Protein AF-A0A1F3M9L0-F1 (afdb_monomer_lite)

Foldseek 3Di:
DDDDDDDDDPPVVPPVPDPPPPPDDDDDDDQLRLLLVLLLVLLVLLLVLLVPFPDDLQSQLCNLLLHVLLNVLCCQADAADPVGDHLQVLSNVFPDSCSNVLNLLSSLLSLLLVQCCCVPPPVLCVLSVDHPVNVVVVLCRRDDPVSSSVVSVVVCCVVCVPPDLLCSVVVSVLVSSCSRPVDPVSSCVSCVVVVPCPVSSVVVSVVVVVSSVVSSVSSSVSD

Sequence (223 aa):
MARGIMKHGVTKTFLTRGVFGNFLRPIIYSETEKIHFEFLEVITKTIKSIDRKINSKYRGVLQIWLSMAPKEHFELLFLPDEYRQTMIPMLEKAELNKGEECAIMTQGFMLYNLEQIIKNSSDYSDTIKLNVPDLESICDLIFDKENKQKIYWNYFRNELKNEDPRNIPIIYVYEATSLFIPDNDRKKIAIQNWDDDLMGKFGFINGFANFIQIQKDNSIKML

Structure (mmCIF, N/CA/C/O backbone):
data_AF-A0A1F3M9L0-F1
#
_entry.id   AF-A0A1F3M9L0-F1
#
loop_
_atom_site.group_PDB
_atom_site.id
_atom_site.type_symbol
_atom_site.label_atom_id
_atom_site.label_alt_id
_atom_site.label_comp_id
_atom_site.label_asym_id
_atom_site.label_entity_id
_atom_site.label_seq_id
_atom_site.pdbx_PDB_ins_code
_atom_site.Cartn_x
_atom_site.Cartn_y
_atom_site.Cartn_z
_atom_site.occupancy
_atom_site.B_iso_or_equiv
_atom_site.auth_seq_id
_atom_site.auth_comp_id
_atom_site.auth_asym_id
_atom_site.auth_atom_id
_atom_site.pdbx_PDB_model_num
ATOM 1 N N . MET A 1 1 ? -25.727 -30.071 -5.888 1.00 29.34 1 MET A N 1
ATOM 2 C CA . MET A 1 1 ? -25.033 -31.366 -5.714 1.00 29.34 1 MET A CA 1
ATOM 3 C C . MET A 1 1 ? -23.540 -31.097 -5.655 1.00 29.34 1 MET A C 1
ATOM 5 O O . MET A 1 1 ? -23.022 -30.443 -6.545 1.00 29.34 1 MET A O 1
ATOM 9 N N . ALA A 1 2 ? -22.897 -31.507 -4.565 1.00 32.25 2 ALA A N 1
ATOM 10 C CA . ALA A 1 2 ? -21.479 -31.294 -4.291 1.00 32.25 2 ALA A CA 1
ATOM 11 C C . ALA A 1 2 ? -20.565 -32.167 -5.171 1.00 32.25 2 ALA A C 1
ATOM 13 O O . ALA A 1 2 ? -20.939 -33.303 -5.467 1.00 32.25 2 ALA A O 1
ATOM 14 N N . ARG A 1 3 ? -19.377 -31.626 -5.503 1.00 23.72 3 ARG A N 1
ATOM 15 C CA . ARG A 1 3 ? -18.077 -32.229 -5.922 1.00 23.72 3 ARG A CA 1
ATOM 16 C C . ARG A 1 3 ? -17.416 -31.236 -6.909 1.00 23.72 3 ARG A C 1
ATOM 18 O O . ARG A 1 3 ? -18.066 -30.850 -7.861 1.00 23.72 3 ARG A O 1
ATOM 25 N N . GLY A 1 4 ? -16.182 -30.754 -6.766 1.00 24.70 4 GLY A N 1
ATOM 26 C CA . GLY A 1 4 ? -15.026 -31.316 -6.080 1.00 24.70 4 GLY A CA 1
ATOM 27 C C . GLY A 1 4 ? -14.317 -30.348 -5.131 1.00 24.70 4 GLY A C 1
ATOM 28 O O . GLY A 1 4 ? -13.995 -29.208 -5.445 1.00 24.70 4 GLY A O 1
ATOM 29 N N . ILE A 1 5 ? -14.071 -30.899 -3.954 1.00 28.61 5 ILE A N 1
ATOM 30 C CA . ILE A 1 5 ? -13.188 -30.444 -2.893 1.00 28.61 5 ILE A CA 1
ATOM 31 C C . ILE A 1 5 ? -11.733 -30.652 -3.350 1.00 28.61 5 ILE A C 1
ATOM 33 O O . ILE A 1 5 ? -11.419 -31.709 -3.890 1.00 28.61 5 ILE A O 1
ATOM 37 N N . MET A 1 6 ? -10.888 -29.645 -3.102 1.00 35.81 6 MET A N 1
ATOM 38 C CA . MET A 1 6 ? -9.422 -29.672 -2.939 1.00 35.81 6 MET A CA 1
ATOM 39 C C . MET A 1 6 ? -8.595 -30.647 -3.795 1.00 35.81 6 MET A C 1
ATOM 41 O O . MET A 1 6 ? -8.593 -31.851 -3.549 1.00 35.81 6 MET A O 1
ATOM 45 N N . LYS A 1 7 ? -7.715 -30.098 -4.648 1.00 29.20 7 LYS A N 1
ATOM 46 C CA . LYS A 1 7 ? -6.407 -30.707 -4.975 1.00 29.20 7 LYS A CA 1
ATOM 47 C C . LYS A 1 7 ? -5.428 -29.711 -5.625 1.00 29.20 7 LYS A C 1
ATOM 49 O O . LYS A 1 7 ? -4.894 -29.957 -6.696 1.00 29.20 7 LYS A O 1
ATOM 54 N N . HIS A 1 8 ? -5.111 -28.617 -4.931 1.00 33.47 8 HIS A N 1
ATOM 55 C CA . HIS A 1 8 ? -3.840 -27.911 -5.146 1.00 33.47 8 HIS A CA 1
ATOM 56 C C . HIS A 1 8 ? -2.957 -28.063 -3.900 1.00 33.47 8 HIS A C 1
ATOM 58 O O . HIS A 1 8 ? -3.034 -27.307 -2.942 1.00 33.47 8 HIS A O 1
ATOM 64 N N . GLY A 1 9 ? -2.183 -29.153 -3.931 1.00 27.58 9 GLY A N 1
ATOM 65 C CA . GLY A 1 9 ? -0.931 -29.430 -3.220 1.00 27.58 9 GLY A CA 1
ATOM 66 C C . GLY A 1 9 ? -0.642 -28.741 -1.885 1.00 27.58 9 GLY A C 1
ATOM 67 O O . GLY A 1 9 ? 0.136 -27.792 -1.8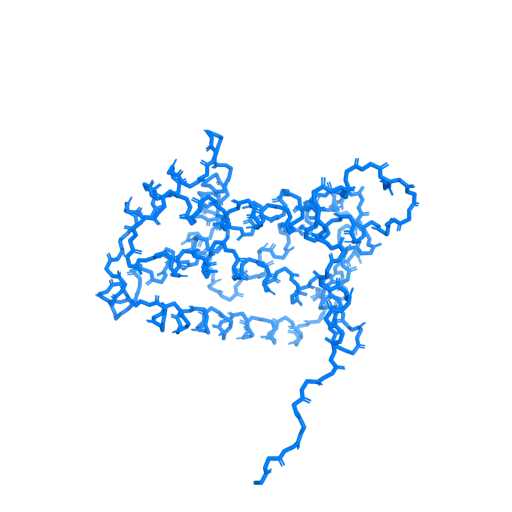34 1.00 27.58 9 GLY A O 1
ATOM 68 N N . VAL A 1 10 ? -1.077 -29.384 -0.799 1.00 34.59 10 VAL A N 1
ATOM 69 C CA . VAL A 1 10 ? -0.591 -29.215 0.590 1.00 34.59 10 VAL A CA 1
ATOM 70 C C . VAL A 1 10 ? 0.947 -29.371 0.707 1.00 34.59 10 VAL A C 1
ATOM 72 O O . VAL A 1 10 ? 1.556 -28.962 1.690 1.00 34.59 10 VAL A O 1
ATOM 75 N N . THR A 1 11 ? 1.612 -29.902 -0.321 1.00 35.69 11 THR A N 1
ATOM 76 C CA . THR A 1 11 ? 3.062 -30.125 -0.390 1.00 35.69 11 THR A CA 1
ATOM 77 C C . THR A 1 11 ? 3.901 -28.895 -0.757 1.00 35.69 11 THR A C 1
ATOM 79 O O . THR A 1 11 ? 5.078 -28.871 -0.407 1.00 35.69 11 THR A O 1
ATOM 82 N N . LYS A 1 12 ? 3.348 -27.842 -1.386 1.00 32.88 12 LYS A N 1
ATOM 83 C CA . LYS A 1 12 ? 4.108 -26.589 -1.627 1.00 32.88 12 LYS A CA 1
ATOM 84 C C . LYS A 1 12 ? 4.049 -25.616 -0.448 1.00 32.88 12 LYS A C 1
ATOM 86 O O . LYS A 1 12 ? 4.973 -24.835 -0.247 1.00 32.88 12 LYS A O 1
ATOM 91 N N . THR A 1 13 ? 3.013 -25.718 0.378 1.00 37.03 13 THR A N 1
ATOM 92 C CA . THR A 1 13 ? 2.815 -24.882 1.572 1.00 37.03 13 THR A CA 1
ATOM 93 C C . THR A 1 13 ? 3.653 -25.350 2.772 1.00 37.03 13 THR A C 1
ATOM 95 O O . THR A 1 13 ? 3.772 -24.629 3.760 1.00 37.03 13 THR A O 1
ATOM 98 N N . PHE A 1 14 ? 4.260 -26.542 2.696 1.00 33.16 14 PHE A N 1
ATOM 99 C CA . PHE A 1 14 ? 4.998 -27.146 3.812 1.00 33.16 14 PHE A CA 1
ATOM 100 C C . PHE A 1 14 ? 6.509 -26.846 3.820 1.00 33.16 14 PHE A C 1
ATOM 102 O O . PHE A 1 14 ? 7.141 -26.949 4.866 1.00 33.16 14 PHE A O 1
ATOM 109 N N . LEU A 1 15 ? 7.096 -26.411 2.697 1.00 32.09 15 LEU A N 1
ATOM 110 C CA . LEU A 1 15 ? 8.540 -26.123 2.599 1.00 32.09 15 LEU A CA 1
ATOM 111 C C . LEU A 1 15 ? 8.916 -24.655 2.861 1.00 32.09 15 LEU A C 1
ATOM 113 O O . LEU A 1 15 ? 10.097 -24.333 2.942 1.00 32.09 15 LEU A O 1
ATOM 117 N N . THR A 1 16 ? 7.939 -23.763 3.032 1.00 40.91 16 THR A N 1
ATOM 118 C CA . THR A 1 16 ? 8.168 -22.332 3.315 1.00 40.91 16 THR A CA 1
ATOM 119 C C . THR A 1 16 ? 7.865 -21.933 4.761 1.00 40.91 16 THR A C 1
ATOM 121 O O . THR A 1 16 ? 8.078 -20.784 5.133 1.00 40.91 16 THR A O 1
ATOM 124 N N . ARG A 1 17 ? 7.401 -22.869 5.603 1.00 40.62 17 ARG A N 1
ATOM 125 C CA . ARG A 1 17 ? 7.059 -22.620 7.020 1.00 40.62 17 ARG A CA 1
ATOM 126 C C . ARG A 1 17 ? 8.019 -23.253 8.037 1.00 40.62 17 ARG A C 1
ATOM 128 O O . ARG A 1 17 ? 7.788 -23.137 9.235 1.00 40.62 17 ARG A O 1
ATOM 135 N N . GLY A 1 18 ? 9.103 -23.886 7.589 1.00 30.20 18 GLY A N 1
ATOM 136 C CA . GLY A 1 18 ? 10.126 -24.470 8.458 1.00 30.20 18 GLY A CA 1
ATOM 137 C C . GLY A 1 18 ? 11.346 -23.563 8.600 1.00 30.20 18 GLY A C 1
ATOM 138 O O . GLY A 1 18 ? 11.904 -23.105 7.609 1.00 30.20 18 GLY A O 1
ATOM 139 N N . VAL A 1 19 ? 11.782 -23.361 9.839 1.00 45.81 19 VAL A N 1
ATOM 140 C CA . VAL A 1 19 ? 12.860 -22.493 10.362 1.00 45.81 19 VAL A CA 1
ATOM 141 C C . VAL A 1 19 ? 14.283 -22.826 9.829 1.00 45.81 19 VAL A C 1
ATOM 143 O O . VAL A 1 19 ? 15.286 -22.431 10.404 1.00 45.81 19 VAL A O 1
ATOM 146 N N . PHE A 1 20 ? 14.400 -23.498 8.678 1.00 39.53 20 PHE A N 1
ATOM 147 C CA . PHE A 1 20 ? 15.661 -23.880 8.019 1.00 39.53 20 PHE A CA 1
ATOM 148 C C . PHE A 1 20 ? 15.843 -23.307 6.600 1.00 39.53 20 PHE A C 1
ATOM 150 O O . PHE A 1 20 ? 16.823 -23.623 5.930 1.00 39.53 20 PHE A O 1
ATOM 157 N N . GLY A 1 21 ? 14.963 -22.407 6.144 1.00 35.78 21 GLY A N 1
ATOM 158 C CA . GLY A 1 21 ? 15.119 -21.713 4.853 1.00 35.78 21 GLY A CA 1
ATOM 159 C C . GLY A 1 21 ? 16.371 -20.825 4.737 1.00 35.78 21 GLY A C 1
ATOM 160 O O . GLY A 1 21 ? 16.729 -20.426 3.632 1.00 35.78 21 GLY A O 1
ATOM 161 N N . ASN A 1 22 ? 17.058 -20.563 5.854 1.00 38.00 22 ASN A N 1
ATOM 162 C CA . ASN A 1 22 ? 18.192 -19.639 5.940 1.00 38.00 22 ASN A CA 1
ATOM 163 C C . ASN A 1 22 ? 19.566 -20.250 5.617 1.00 38.00 22 ASN A C 1
ATOM 165 O O . ASN A 1 22 ? 20.553 -19.528 5.696 1.00 38.00 22 ASN A O 1
ATOM 169 N N . PHE A 1 23 ? 19.670 -21.538 5.262 1.00 38.81 23 PHE A N 1
ATOM 170 C CA . PHE A 1 23 ? 20.983 -22.182 5.072 1.00 38.81 23 PHE A CA 1
ATOM 171 C C . PHE A 1 23 ? 21.285 -22.727 3.665 1.00 38.81 23 PHE A C 1
ATOM 173 O O . PHE A 1 23 ? 22.382 -23.235 3.457 1.00 38.81 23 PHE A O 1
ATOM 180 N N . LEU A 1 24 ? 20.383 -22.602 2.677 1.00 41.56 24 LEU A N 1
ATOM 181 C CA . LEU A 1 24 ? 20.608 -23.136 1.315 1.00 41.56 24 LEU A CA 1
ATOM 182 C C . LEU A 1 24 ? 20.022 -22.279 0.175 1.00 41.56 24 LEU A C 1
ATOM 184 O O . LEU A 1 24 ? 19.411 -22.824 -0.744 1.00 41.56 24 LEU A O 1
ATOM 188 N N . ARG A 1 25 ? 20.158 -20.946 0.188 1.00 43.78 25 ARG A N 1
ATOM 189 C CA . ARG A 1 25 ? 19.665 -20.139 -0.950 1.00 43.78 25 ARG A CA 1
ATOM 190 C C . ARG A 1 25 ? 20.616 -19.045 -1.424 1.00 43.78 25 ARG A C 1
ATOM 192 O O . ARG A 1 25 ? 20.372 -17.869 -1.181 1.00 43.78 25 ARG A O 1
ATOM 199 N N . PRO A 1 26 ? 21.628 -19.426 -2.212 1.00 45.12 26 PRO A N 1
ATOM 200 C CA . PRO A 1 26 ? 22.079 -18.559 -3.288 1.00 45.12 26 PRO A CA 1
ATOM 201 C C . PRO A 1 26 ? 22.009 -19.295 -4.643 1.00 45.12 26 PRO A C 1
ATOM 203 O O . PRO A 1 26 ? 22.506 -20.413 -4.747 1.00 45.12 26 PRO A O 1
ATOM 206 N N . ILE A 1 27 ? 21.391 -18.660 -5.661 1.00 47.12 27 ILE A N 1
ATOM 207 C CA . ILE A 1 27 ? 21.823 -18.574 -7.090 1.00 47.12 27 ILE A CA 1
ATOM 208 C C . ILE A 1 27 ? 20.676 -18.454 -8.131 1.00 47.12 27 ILE A C 1
ATOM 210 O O . ILE A 1 27 ? 20.949 -17.958 -9.215 1.00 47.12 27 ILE A O 1
ATOM 214 N N . ILE A 1 28 ? 19.401 -18.786 -7.876 1.00 52.78 28 ILE A N 1
ATOM 215 C CA . ILE A 1 28 ? 18.374 -18.697 -8.953 1.00 52.78 28 ILE A CA 1
ATOM 216 C C . ILE A 1 28 ? 17.033 -18.141 -8.458 1.00 52.78 28 ILE A C 1
ATOM 218 O O . ILE A 1 28 ? 16.036 -18.853 -8.432 1.00 52.78 28 ILE A O 1
ATOM 222 N N . TYR A 1 29 ? 17.009 -16.876 -8.046 1.00 54.69 29 TYR A N 1
ATOM 223 C CA . TYR A 1 29 ? 15.767 -16.101 -8.071 1.00 54.69 29 TYR A CA 1
ATOM 224 C C . TYR A 1 29 ? 15.875 -15.087 -9.198 1.00 54.69 29 TYR A C 1
ATOM 226 O O . TYR A 1 29 ? 16.923 -14.453 -9.341 1.00 54.69 29 TYR A O 1
ATOM 234 N N . SER A 1 30 ? 14.821 -14.944 -9.998 1.00 79.69 30 SER A N 1
ATOM 235 C CA . SER A 1 30 ? 14.715 -13.780 -10.873 1.00 79.69 30 SER A CA 1
ATOM 236 C C . SER A 1 30 ? 14.646 -12.511 -10.016 1.00 79.69 30 SER A C 1
ATOM 238 O O . SER A 1 30 ? 14.231 -12.549 -8.854 1.00 79.69 30 SER A O 1
ATOM 240 N N . GLU A 1 31 ? 15.047 -11.374 -10.580 1.00 82.69 31 GLU A N 1
ATOM 241 C CA . GLU A 1 31 ? 14.973 -10.080 -9.887 1.00 82.69 31 GLU A CA 1
ATOM 242 C C . GLU A 1 31 ? 13.544 -9.808 -9.374 1.00 82.69 31 GLU A C 1
ATOM 244 O O . GLU A 1 31 ? 13.337 -9.425 -8.224 1.00 82.69 31 GLU A O 1
ATOM 249 N N . THR A 1 32 ? 12.533 -10.139 -10.181 1.00 85.38 32 THR A N 1
ATOM 250 C CA . THR A 1 32 ? 11.115 -10.053 -9.811 1.00 85.38 32 THR A CA 1
ATOM 251 C C . THR A 1 32 ? 10.763 -10.916 -8.595 1.00 85.38 32 THR A C 1
ATOM 253 O O . THR A 1 32 ? 10.043 -10.465 -7.704 1.00 85.38 32 THR A O 1
ATOM 256 N N . GLU A 1 33 ? 11.272 -12.150 -8.517 1.00 86.31 33 GLU A N 1
ATOM 257 C CA . GLU A 1 33 ? 11.023 -13.030 -7.369 1.00 86.31 33 GLU A CA 1
ATOM 258 C C . GLU A 1 33 ? 11.686 -12.508 -6.095 1.00 86.31 33 GLU A C 1
ATOM 260 O O . GLU A 1 33 ? 11.106 -12.626 -5.013 1.00 86.31 33 GLU A O 1
ATOM 265 N N . LYS A 1 34 ? 12.875 -11.909 -6.214 1.00 89.50 34 LYS A N 1
ATOM 266 C CA . LYS A 1 34 ? 13.568 -11.295 -5.083 1.00 89.50 34 LYS A CA 1
ATOM 267 C C . LYS A 1 34 ? 12.805 -10.080 -4.554 1.00 89.50 34 LYS A C 1
ATOM 269 O O . LYS A 1 34 ? 12.544 -10.019 -3.354 1.00 89.50 34 LYS A O 1
ATOM 274 N N . ILE A 1 35 ? 12.369 -9.178 -5.436 1.00 92.38 35 ILE A N 1
ATOM 275 C CA . ILE A 1 35 ? 11.534 -8.024 -5.070 1.00 92.38 35 ILE A CA 1
ATOM 276 C C . ILE A 1 35 ? 10.252 -8.485 -4.368 1.00 92.38 35 ILE A C 1
ATOM 278 O O . ILE A 1 35 ? 9.905 -7.979 -3.301 1.00 92.38 35 ILE A O 1
ATOM 282 N N . HIS A 1 36 ? 9.558 -9.474 -4.932 1.00 93.12 36 HIS A N 1
ATOM 283 C CA . HIS A 1 36 ? 8.335 -9.996 -4.332 1.00 93.12 36 HIS A CA 1
ATOM 284 C C . HIS A 1 36 ? 8.595 -10.640 -2.960 1.00 93.12 36 HIS A C 1
ATOM 286 O O . HIS A 1 36 ? 7.828 -10.433 -2.019 1.00 93.12 36 HIS A O 1
ATOM 292 N N . PHE A 1 37 ? 9.690 -11.390 -2.811 1.00 92.06 37 PHE A N 1
ATOM 293 C CA . PHE A 1 37 ? 10.068 -11.989 -1.534 1.00 92.06 37 PHE A CA 1
ATOM 294 C C . PHE A 1 37 ? 10.324 -10.930 -0.452 1.00 92.06 37 PHE A C 1
ATOM 296 O O . PHE A 1 37 ? 9.756 -11.031 0.637 1.00 92.06 37 PHE A O 1
ATOM 303 N N . GLU A 1 38 ? 11.123 -9.903 -0.757 1.00 94.88 38 GLU A N 1
ATOM 304 C CA . GLU A 1 38 ? 11.400 -8.787 0.158 1.00 94.88 38 GLU A CA 1
ATOM 305 C C . GLU A 1 38 ? 10.107 -8.057 0.556 1.00 94.88 38 GLU A C 1
ATOM 307 O O . GLU A 1 38 ? 9.885 -7.775 1.736 1.00 94.88 38 GLU A O 1
ATOM 312 N N . PHE A 1 39 ? 9.206 -7.830 -0.407 1.00 96.62 39 PHE A N 1
ATOM 313 C CA . PHE A 1 39 ? 7.897 -7.232 -0.150 1.00 96.62 39 PHE A CA 1
ATOM 314 C C . PHE A 1 39 ? 7.090 -8.065 0.860 1.00 96.62 39 PHE A C 1
ATOM 316 O O . PHE A 1 39 ? 6.608 -7.554 1.876 1.00 96.62 39 PHE A O 1
ATOM 323 N N . LEU A 1 40 ? 6.966 -9.377 0.624 1.00 96.12 40 LEU A N 1
ATOM 324 C CA . LEU A 1 40 ? 6.213 -10.282 1.499 1.00 96.12 40 LEU A CA 1
ATOM 325 C C . LEU A 1 40 ? 6.828 -10.425 2.895 1.00 96.12 40 LEU A C 1
ATOM 327 O O . LEU A 1 40 ? 6.098 -10.692 3.859 1.00 96.12 40 LEU A O 1
ATOM 331 N N . GLU A 1 41 ? 8.143 -10.260 3.030 1.00 95.69 41 GLU A N 1
ATOM 332 C CA . GLU A 1 41 ? 8.806 -10.280 4.330 1.00 95.69 41 GLU A CA 1
ATOM 333 C C . GLU A 1 41 ? 8.300 -9.135 5.221 1.00 95.69 41 GLU A C 1
ATOM 335 O O . GLU A 1 41 ? 7.956 -9.373 6.386 1.00 95.69 41 GLU A O 1
ATOM 340 N N . VAL A 1 42 ? 8.167 -7.924 4.667 1.00 96.44 42 VAL A N 1
ATOM 341 C CA . VAL A 1 42 ? 7.602 -6.760 5.374 1.00 96.44 42 VAL A CA 1
ATOM 342 C C . VAL A 1 42 ? 6.156 -7.023 5.775 1.00 96.44 42 VAL A C 1
ATOM 344 O O . VAL A 1 42 ? 5.817 -6.893 6.952 1.00 96.44 42 VAL A O 1
ATOM 347 N N . ILE A 1 43 ? 5.319 -7.481 4.840 1.00 97.25 43 ILE A N 1
ATOM 348 C CA . ILE A 1 43 ? 3.910 -7.803 5.119 1.00 97.25 43 ILE A CA 1
ATOM 349 C C . ILE A 1 43 ? 3.797 -8.829 6.252 1.00 97.25 43 ILE A C 1
ATOM 351 O O . ILE A 1 43 ? 3.036 -8.649 7.203 1.00 97.25 43 ILE A O 1
ATOM 355 N N . THR A 1 44 ? 4.610 -9.885 6.206 1.00 96.12 44 THR A N 1
ATOM 356 C CA . THR A 1 44 ? 4.615 -10.932 7.234 1.00 96.12 44 THR A CA 1
ATOM 357 C C . THR A 1 44 ? 5.052 -10.394 8.598 1.00 96.12 44 THR A C 1
ATOM 359 O O . THR A 1 44 ? 4.487 -10.785 9.625 1.00 96.12 44 THR A O 1
ATOM 362 N N . LYS A 1 45 ? 6.049 -9.499 8.642 1.00 95.44 45 LYS A N 1
ATOM 363 C CA . LYS A 1 45 ? 6.468 -8.819 9.879 1.00 95.44 45 LYS A CA 1
ATOM 364 C C . LYS A 1 45 ? 5.334 -7.958 10.441 1.00 95.44 45 LYS A C 1
ATOM 366 O O . LYS A 1 45 ? 5.092 -8.014 11.647 1.00 95.44 45 LYS A O 1
ATOM 371 N N . THR A 1 46 ? 4.601 -7.235 9.595 1.00 95.56 46 THR A N 1
ATOM 372 C CA . THR A 1 46 ? 3.460 -6.408 10.016 1.00 95.56 46 THR A CA 1
ATOM 373 C C . THR A 1 46 ? 2.335 -7.245 10.619 1.00 95.56 46 THR A C 1
ATOM 375 O O . THR A 1 46 ? 1.891 -6.922 11.721 1.00 95.56 46 THR A O 1
ATOM 378 N N . ILE A 1 47 ? 1.950 -8.363 9.990 1.00 95.75 47 ILE A N 1
ATOM 379 C CA . ILE A 1 47 ? 0.942 -9.291 10.542 1.00 95.75 47 ILE A CA 1
ATOM 380 C C . ILE A 1 47 ? 1.355 -9.761 11.942 1.00 95.75 47 ILE A C 1
ATOM 382 O O . ILE A 1 47 ? 0.600 -9.607 12.901 1.00 95.75 47 ILE A O 1
ATOM 386 N N . LYS A 1 48 ? 2.594 -10.255 12.091 1.00 94.94 48 LYS A N 1
ATOM 387 C CA . LYS A 1 48 ? 3.120 -10.718 13.388 1.00 94.94 48 LYS A CA 1
ATOM 388 C C . LYS A 1 48 ? 3.124 -9.611 14.445 1.00 94.94 48 LYS A C 1
ATOM 390 O O . LYS A 1 48 ? 2.851 -9.875 15.616 1.00 94.94 48 LYS A O 1
ATOM 395 N N . SER A 1 49 ? 3.455 -8.379 14.058 1.00 94.69 49 SER A N 1
ATOM 396 C CA . SER A 1 49 ? 3.425 -7.226 14.960 1.00 94.69 49 SER A CA 1
ATOM 397 C C . SER A 1 49 ? 2.007 -6.882 15.405 1.00 94.69 49 SER A C 1
ATOM 39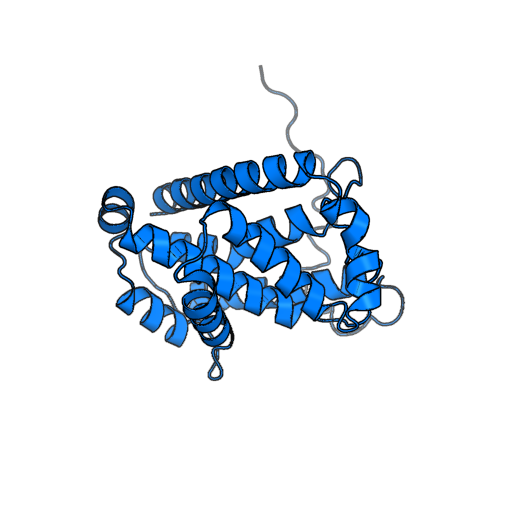9 O O . SER A 1 49 ? 1.808 -6.665 16.600 1.00 94.69 49 SER A O 1
ATOM 401 N N . ILE A 1 50 ? 1.032 -6.883 14.493 1.00 95.31 50 ILE A N 1
ATOM 402 C CA . ILE A 1 50 ? -0.383 -6.655 14.813 1.00 95.31 50 ILE A CA 1
ATOM 403 C C . ILE A 1 50 ? -0.890 -7.739 15.771 1.00 95.31 50 ILE A C 1
ATOM 405 O O . ILE A 1 50 ? -1.423 -7.409 16.829 1.00 95.31 50 ILE A O 1
ATOM 409 N N . ASP A 1 51 ? -0.647 -9.016 15.464 1.00 94.19 51 ASP A N 1
ATOM 410 C CA . ASP A 1 51 ? -1.091 -10.147 16.291 1.00 94.19 51 ASP A CA 1
ATOM 411 C C . ASP A 1 51 ? -0.537 -10.093 17.711 1.00 94.19 51 ASP A C 1
ATOM 413 O O . ASP A 1 51 ? -1.244 -10.383 18.677 1.00 94.19 51 ASP A O 1
ATOM 417 N N . ARG A 1 52 ? 0.732 -9.699 17.841 1.00 94.12 52 ARG A N 1
ATOM 418 C CA . ARG A 1 52 ? 1.413 -9.623 19.133 1.00 94.12 52 ARG A CA 1
ATOM 419 C C . ARG A 1 52 ? 1.014 -8.393 19.944 1.00 94.12 52 ARG A C 1
ATOM 421 O O . ARG A 1 52 ? 0.921 -8.489 21.164 1.00 94.12 52 ARG A O 1
ATOM 428 N N . LYS A 1 53 ? 0.887 -7.229 19.301 1.00 94.06 53 LYS A N 1
ATOM 429 C CA . LYS A 1 53 ? 0.812 -5.933 19.997 1.00 94.06 53 LYS A CA 1
ATOM 430 C C . LYS A 1 53 ? -0.606 -5.376 20.102 1.00 94.06 53 LYS A C 1
ATOM 432 O O . LYS A 1 53 ? -0.874 -4.597 21.009 1.00 94.06 53 LYS A O 1
ATOM 437 N N . ILE A 1 54 ? -1.513 -5.763 19.207 1.00 92.81 54 ILE A N 1
ATOM 438 C CA . ILE A 1 54 ? -2.879 -5.240 19.179 1.00 92.81 54 ILE A CA 1
ATOM 439 C C . ILE A 1 54 ? -3.833 -6.291 19.724 1.00 92.81 54 ILE A C 1
ATOM 441 O O . ILE A 1 54 ? -4.062 -7.316 19.089 1.00 92.81 54 ILE A O 1
ATOM 445 N N . ASN A 1 55 ? -4.420 -6.037 20.893 1.00 82.88 55 ASN A N 1
ATOM 446 C CA . ASN A 1 55 ? -5.428 -6.902 21.510 1.00 82.88 55 ASN A CA 1
ATOM 447 C C . ASN A 1 55 ? -6.792 -6.203 21.554 1.00 82.88 55 ASN A C 1
ATOM 449 O O . ASN A 1 55 ? -7.288 -5.840 22.618 1.00 82.88 55 ASN A O 1
ATOM 453 N N . SER A 1 56 ? -7.363 -5.946 20.379 1.00 82.12 56 SER A N 1
ATOM 454 C CA . SER A 1 56 ? -8.596 -5.175 20.222 1.00 82.12 56 SER A CA 1
ATOM 455 C C . SER A 1 56 ? -9.500 -5.760 19.134 1.00 82.12 56 SER A C 1
ATOM 457 O O . SER A 1 56 ? -9.050 -6.522 18.275 1.00 82.12 56 SER A O 1
ATOM 459 N N . LYS A 1 57 ? -10.765 -5.317 19.118 1.00 83.31 57 LYS A N 1
ATOM 460 C CA . LYS A 1 57 ? -11.735 -5.642 18.058 1.00 83.31 57 LYS A CA 1
ATOM 461 C C . LYS A 1 57 ? -11.311 -5.178 16.655 1.00 83.31 57 LYS A C 1
ATOM 463 O O . LYS A 1 57 ? -11.792 -5.704 15.667 1.00 83.31 57 LYS A O 1
ATOM 468 N N . TYR A 1 58 ? -10.396 -4.209 16.548 1.00 86.12 58 TYR A N 1
ATOM 469 C CA . TYR A 1 58 ? -9.931 -3.682 15.261 1.00 86.12 58 TYR A CA 1
ATOM 470 C C . TYR A 1 58 ? -8.706 -4.428 14.709 1.00 86.12 58 TYR A C 1
ATOM 472 O O . TYR A 1 58 ? -8.190 -4.043 13.663 1.00 86.12 58 TYR A O 1
ATOM 480 N N . ARG A 1 59 ? -8.237 -5.510 15.354 1.00 92.81 59 ARG A N 1
ATOM 481 C CA . ARG A 1 59 ? -7.106 -6.312 14.850 1.00 92.81 59 ARG A CA 1
ATOM 482 C C . ARG A 1 59 ? -7.316 -6.755 13.396 1.00 92.81 59 ARG A C 1
ATOM 484 O O . ARG A 1 59 ? -6.410 -6.584 12.587 1.00 92.81 59 ARG A O 1
ATOM 491 N N . GLY A 1 60 ? -8.501 -7.276 13.066 1.00 93.94 60 GLY A N 1
ATOM 492 C CA . GLY A 1 60 ? -8.830 -7.719 11.706 1.00 93.94 60 GLY A CA 1
ATOM 493 C C . GLY A 1 60 ? -8.831 -6.572 10.691 1.00 93.94 60 GLY A C 1
ATOM 494 O O . GLY A 1 60 ? -8.252 -6.700 9.616 1.00 93.94 60 GLY A O 1
ATOM 495 N N . VAL A 1 61 ? -9.375 -5.411 11.073 1.00 94.62 61 VAL A N 1
ATOM 496 C CA . VAL A 1 61 ? -9.330 -4.181 10.260 1.00 94.62 61 VAL A CA 1
ATOM 497 C C . VAL A 1 61 ? -7.883 -3.784 9.953 1.00 94.62 61 VAL A C 1
ATOM 499 O O . VAL A 1 61 ? -7.544 -3.515 8.804 1.00 94.62 61 VAL A O 1
ATOM 502 N N . LEU A 1 62 ? -6.998 -3.797 10.954 1.00 95.50 62 LEU A N 1
ATOM 503 C CA . LEU A 1 62 ? -5.586 -3.461 10.753 1.00 95.50 62 LEU A CA 1
ATOM 504 C C . LEU A 1 62 ? -4.860 -4.482 9.871 1.00 95.50 62 LEU A C 1
ATOM 506 O O . LEU A 1 62 ? -4.048 -4.088 9.040 1.00 95.50 62 LEU A O 1
ATOM 510 N N . GLN A 1 63 ? -5.140 -5.779 10.024 1.00 95.62 63 GLN A N 1
ATOM 511 C CA . GLN A 1 63 ? -4.569 -6.805 9.146 1.00 95.62 63 GLN A CA 1
ATOM 512 C C . GLN A 1 63 ? -5.004 -6.608 7.688 1.00 95.62 63 GLN A C 1
ATOM 514 O O . GLN A 1 63 ? -4.186 -6.780 6.783 1.00 95.62 63 GLN A O 1
ATOM 519 N N . ILE A 1 64 ? -6.254 -6.200 7.450 1.00 96.75 64 ILE A N 1
ATOM 520 C CA . ILE A 1 64 ? -6.718 -5.861 6.103 1.00 96.75 64 ILE A CA 1
ATOM 521 C C . ILE A 1 64 ? -5.914 -4.682 5.559 1.00 96.75 64 ILE A C 1
ATOM 523 O O . ILE A 1 64 ? -5.182 -4.838 4.584 1.00 96.75 64 ILE A O 1
ATOM 527 N N . TRP A 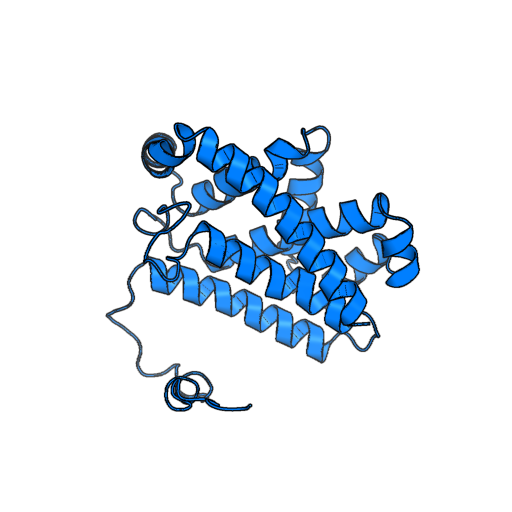1 65 ? -5.979 -3.524 6.214 1.00 97.75 65 TRP A N 1
ATOM 528 C CA . TRP A 1 65 ? -5.431 -2.289 5.650 1.00 97.75 65 TRP A CA 1
ATOM 529 C C . TRP A 1 65 ? -3.904 -2.229 5.619 1.00 97.75 65 TRP A C 1
ATOM 531 O O . TRP A 1 65 ? -3.339 -1.565 4.755 1.00 97.75 65 TRP A O 1
ATOM 541 N N . LEU A 1 66 ? -3.217 -2.922 6.529 1.00 96.62 66 LEU A N 1
ATOM 542 C CA . LEU A 1 66 ? -1.759 -2.837 6.664 1.00 96.62 66 LEU A CA 1
ATOM 543 C C . LEU A 1 66 ? -1.035 -4.079 6.156 1.00 96.62 66 LEU A C 1
ATOM 545 O O . LEU A 1 66 ? 0.195 -4.142 6.211 1.00 96.62 66 LEU A O 1
ATOM 549 N N . SER A 1 67 ? -1.754 -5.105 5.704 1.00 96.12 67 SER A N 1
ATOM 550 C CA . SER A 1 67 ? -1.122 -6.338 5.228 1.00 96.12 67 SER A CA 1
ATOM 551 C C . SER A 1 67 ? -1.807 -6.928 4.003 1.00 96.12 67 SER A C 1
ATOM 553 O O . SER A 1 67 ? -1.142 -7.091 2.983 1.00 96.12 67 SER A O 1
ATOM 555 N N . MET A 1 68 ? -3.112 -7.205 4.057 1.00 96.62 68 MET A N 1
ATOM 556 C CA . MET A 1 68 ? -3.817 -7.814 2.920 1.00 96.62 68 MET A CA 1
ATOM 557 C C . MET A 1 68 ? -3.956 -6.842 1.749 1.00 96.62 68 MET A C 1
ATOM 559 O O . MET A 1 68 ? -3.512 -7.160 0.653 1.00 96.62 68 MET A O 1
ATOM 563 N N . ALA A 1 69 ? -4.478 -5.639 1.989 1.00 97.81 69 ALA A N 1
ATOM 564 C CA . ALA A 1 69 ? -4.669 -4.632 0.954 1.00 97.81 69 ALA A CA 1
ATOM 565 C C . ALA A 1 69 ? -3.341 -4.212 0.283 1.00 97.81 69 ALA A C 1
ATOM 567 O O . ALA A 1 69 ? -3.282 -4.231 -0.945 1.00 97.81 69 ALA A O 1
ATOM 568 N N . PRO A 1 70 ? -2.239 -3.928 1.014 1.00 98.25 70 PRO A N 1
ATOM 569 C CA . PRO A 1 70 ? -0.947 -3.676 0.379 1.00 98.25 70 PRO A CA 1
ATOM 570 C C . PRO A 1 70 ? -0.463 -4.839 -0.494 1.00 98.25 70 PRO A C 1
ATOM 572 O O . PRO A 1 70 ? 0.003 -4.613 -1.607 1.00 98.25 70 PRO A O 1
ATOM 575 N N . LYS A 1 71 ? -0.599 -6.082 -0.009 1.00 96.88 71 LYS A N 1
ATOM 576 C CA . LYS A 1 71 ? -0.213 -7.282 -0.760 1.00 96.88 71 LYS A CA 1
ATOM 577 C C . LYS A 1 71 ? -1.027 -7.420 -2.041 1.00 96.88 71 LYS A C 1
ATOM 579 O O . LYS A 1 71 ? -0.446 -7.501 -3.113 1.00 96.88 71 LYS A O 1
ATOM 584 N N . GLU A 1 72 ? -2.350 -7.420 -1.930 1.00 95.00 72 GLU A N 1
ATOM 585 C CA . GLU A 1 72 ? -3.252 -7.577 -3.073 1.00 95.00 72 GLU A CA 1
ATOM 586 C C . GLU A 1 72 ? -3.039 -6.472 -4.110 1.00 95.00 72 GLU A C 1
ATOM 588 O O . GLU A 1 72 ? -3.028 -6.750 -5.305 1.00 95.00 72 GLU A O 1
ATOM 593 N N . HIS A 1 73 ? -2.804 -5.233 -3.670 1.00 95.38 73 HIS A N 1
ATOM 594 C CA . HIS A 1 73 ? -2.536 -4.119 -4.573 1.00 95.38 73 HIS A CA 1
ATOM 595 C C . HIS A 1 73 ? -1.209 -4.276 -5.327 1.00 95.38 73 HIS A C 1
ATOM 597 O O . HIS A 1 73 ? -1.163 -4.054 -6.535 1.00 95.38 73 HIS A O 1
ATOM 603 N N . PHE A 1 74 ? -0.145 -4.698 -4.638 1.00 94.62 74 PHE A N 1
ATOM 604 C CA . PHE A 1 74 ? 1.144 -4.984 -5.269 1.00 94.62 74 PHE A CA 1
ATOM 605 C C . PHE A 1 74 ? 1.041 -6.140 -6.270 1.00 94.62 74 PHE A C 1
ATOM 607 O O . PHE A 1 74 ? 1.507 -6.016 -7.401 1.00 94.62 74 PHE A O 1
ATOM 614 N N . GLU A 1 75 ? 0.407 -7.246 -5.871 1.00 91.50 75 GLU A N 1
ATOM 615 C CA . GLU A 1 75 ? 0.237 -8.424 -6.725 1.00 91.50 75 GLU A CA 1
ATOM 616 C C . GLU A 1 75 ? -0.589 -8.097 -7.976 1.00 91.50 75 GLU A C 1
ATOM 618 O O . GLU A 1 75 ? -0.197 -8.488 -9.071 1.00 91.50 75 GLU A O 1
ATOM 623 N N . LEU A 1 76 ? -1.676 -7.331 -7.834 1.00 90.56 76 LEU A N 1
ATOM 624 C CA . LEU A 1 76 ? -2.532 -6.922 -8.951 1.00 90.56 76 LEU A CA 1
ATOM 625 C C . LEU A 1 76 ? -1.798 -6.047 -9.974 1.00 90.56 76 LEU A C 1
ATOM 627 O O . LEU A 1 76 ? -2.055 -6.144 -11.173 1.00 90.56 76 LEU A O 1
ATOM 631 N N . LEU A 1 77 ? -0.914 -5.167 -9.508 1.00 89.94 77 LEU A N 1
ATOM 632 C CA . LEU A 1 77 ? -0.216 -4.229 -10.379 1.00 89.94 77 LEU A CA 1
ATOM 633 C C . LEU A 1 77 ? 0.991 -4.854 -11.072 1.00 89.94 77 LEU A C 1
ATOM 635 O O . LEU A 1 77 ? 1.221 -4.615 -12.258 1.00 89.94 77 LEU A O 1
ATOM 639 N N . PHE A 1 78 ? 1.783 -5.610 -10.319 1.00 90.31 78 PHE A N 1
ATOM 640 C CA . PHE A 1 78 ? 3.174 -5.864 -10.681 1.00 90.31 78 PHE A CA 1
ATOM 641 C C . PHE A 1 78 ? 3.519 -7.336 -10.856 1.00 90.31 78 PHE A C 1
ATOM 643 O O . PHE A 1 78 ? 4.617 -7.638 -11.329 1.00 90.31 78 PHE A O 1
ATOM 650 N N . LEU A 1 79 ? 2.610 -8.248 -10.507 1.00 88.38 79 LEU A N 1
ATOM 651 C CA . LEU A 1 79 ? 2.798 -9.672 -10.746 1.00 88.38 79 LEU A CA 1
ATOM 652 C C . LEU A 1 79 ? 1.876 -10.184 -11.861 1.00 88.38 79 LEU A C 1
ATOM 654 O O . LEU A 1 79 ? 0.811 -9.611 -12.091 1.00 88.38 79 LEU A O 1
ATOM 658 N N . PRO A 1 80 ? 2.268 -11.273 -12.546 1.00 84.56 80 PRO A N 1
ATOM 659 C CA . PRO A 1 80 ? 1.425 -11.885 -13.560 1.00 84.56 80 PRO A CA 1
ATOM 660 C C . PRO A 1 80 ? 0.150 -12.483 -12.954 1.00 84.56 80 PRO A C 1
ATOM 662 O O . PRO A 1 80 ? 0.202 -13.180 -11.937 1.00 84.56 80 PRO A O 1
ATOM 665 N N . ASP A 1 81 ? -0.976 -12.267 -13.625 1.00 80.38 81 ASP A N 1
ATOM 666 C CA . ASP A 1 81 ? -2.264 -12.881 -13.319 1.00 80.38 81 ASP A CA 1
ATOM 667 C C . ASP A 1 81 ? -2.337 -14.362 -13.756 1.00 80.38 81 ASP A C 1
ATOM 669 O O . ASP A 1 81 ? -1.355 -14.981 -14.188 1.00 80.38 81 ASP A O 1
ATOM 673 N N . GLU A 1 82 ? -3.530 -14.958 -13.662 1.00 78.56 82 GLU A N 1
ATOM 674 C CA . GLU A 1 82 ? -3.773 -16.345 -14.081 1.00 78.56 82 GLU A CA 1
ATOM 675 C C . GLU A 1 82 ? -3.538 -1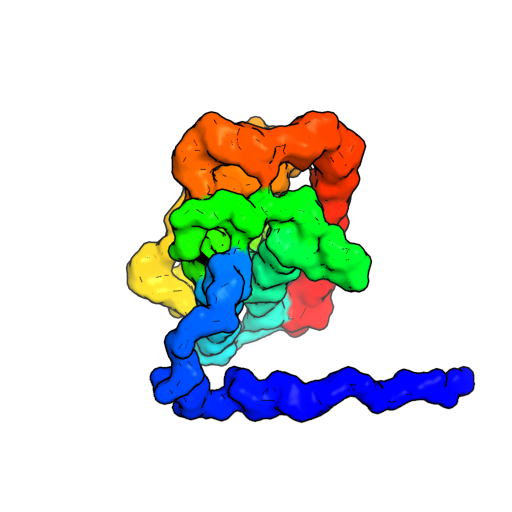6.594 -15.586 1.00 78.56 82 GLU A C 1
ATOM 677 O O . GLU A 1 82 ? -3.238 -17.724 -15.984 1.00 78.56 82 GLU A O 1
ATOM 682 N N . TYR A 1 83 ? -3.592 -15.543 -16.410 1.00 78.94 83 TYR A N 1
ATOM 683 C CA . TYR A 1 83 ? -3.303 -15.550 -17.846 1.00 78.94 83 TYR A CA 1
ATOM 684 C C . TYR A 1 83 ? -1.855 -15.144 -18.167 1.00 78.94 83 TYR A C 1
ATOM 686 O O . TYR A 1 83 ? -1.501 -15.032 -19.343 1.00 78.94 83 TYR A O 1
ATOM 694 N N . ARG A 1 84 ? -0.997 -14.988 -17.146 1.00 75.31 84 ARG A N 1
ATOM 695 C CA . ARG A 1 84 ? 0.391 -14.500 -17.241 1.00 75.31 84 ARG A CA 1
ATOM 696 C C . ARG A 1 84 ? 0.505 -13.067 -17.766 1.00 75.31 84 ARG A C 1
ATOM 698 O O . ARG A 1 84 ? 1.518 -12.716 -18.369 1.00 75.31 84 ARG A O 1
ATOM 705 N N . GLN A 1 85 ? -0.521 -12.254 -17.551 1.00 80.62 85 GLN A N 1
ATOM 706 C CA . GLN A 1 85 ? -0.522 -10.837 -17.881 1.00 80.62 85 GLN A CA 1
ATOM 707 C C . GLN A 1 85 ? -0.239 -10.021 -16.624 1.00 80.62 85 GLN A C 1
ATOM 709 O O . GLN A 1 85 ? -0.834 -10.251 -15.577 1.00 80.62 85 GLN A O 1
ATOM 714 N N . THR A 1 86 ? 0.669 -9.059 -16.731 1.00 85.00 86 THR A N 1
ATOM 715 C CA . THR A 1 86 ? 0.972 -8.111 -15.654 1.00 85.00 86 THR A CA 1
ATOM 716 C C . THR A 1 86 ? 0.447 -6.747 -16.068 1.00 85.00 86 THR A C 1
ATOM 718 O O . THR A 1 86 ? 0.763 -6.294 -17.170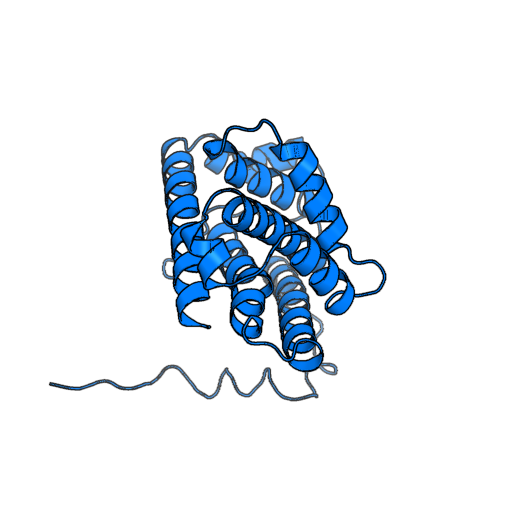 1.00 85.00 86 THR A O 1
ATOM 721 N N . MET A 1 87 ? -0.314 -6.074 -15.200 1.00 84.50 87 MET A N 1
ATOM 722 C CA . MET A 1 87 ? -0.862 -4.747 -15.514 1.00 84.50 87 MET A CA 1
ATOM 723 C C . MET A 1 87 ? 0.253 -3.738 -15.811 1.00 84.50 87 MET A C 1
ATOM 725 O O . MET A 1 87 ? 0.158 -2.959 -16.758 1.00 84.50 87 MET A O 1
ATOM 729 N N . ILE A 1 88 ? 1.324 -3.779 -15.017 1.00 86.12 88 ILE A N 1
ATOM 730 C CA . ILE A 1 88 ? 2.502 -2.935 -15.181 1.00 86.12 88 ILE A CA 1
ATOM 731 C C . ILE A 1 88 ? 3.747 -3.829 -15.111 1.00 86.12 88 ILE A C 1
ATOM 733 O O . ILE A 1 88 ? 4.237 -4.118 -14.016 1.00 86.12 88 ILE A O 1
ATOM 737 N N . PRO A 1 89 ? 4.297 -4.282 -16.257 1.00 82.94 89 PRO A N 1
ATOM 738 C CA . PRO A 1 89 ? 5.437 -5.203 -16.309 1.00 82.94 89 PRO A CA 1
ATOM 739 C C . PRO A 1 89 ? 6.774 -4.497 -16.002 1.00 82.94 89 PRO A C 1
ATOM 741 O O . PRO A 1 89 ? 7.775 -4.675 -16.694 1.00 82.94 89 PRO A O 1
ATOM 744 N N . MET A 1 90 ? 6.803 -3.644 -14.974 1.00 83.12 90 MET A N 1
ATOM 745 C CA . MET A 1 90 ? 7.992 -2.876 -14.598 1.00 83.12 90 MET A CA 1
ATOM 746 C C . MET A 1 90 ? 9.019 -3.713 -13.833 1.00 83.12 90 MET A C 1
ATOM 748 O O . MET A 1 90 ? 10.207 -3.425 -13.921 1.00 83.12 90 MET A O 1
ATOM 752 N N . LEU A 1 91 ? 8.594 -4.756 -13.105 1.00 84.44 91 LEU A N 1
ATOM 753 C CA . LEU A 1 91 ? 9.514 -5.556 -12.286 1.00 84.44 91 LEU A CA 1
ATOM 754 C C . LEU A 1 91 ? 10.498 -6.374 -13.123 1.00 84.44 91 LEU A C 1
ATOM 756 O O . LEU A 1 91 ? 11.576 -6.705 -12.641 1.00 84.44 91 LEU A O 1
ATOM 760 N N . GLU A 1 92 ? 10.155 -6.677 -14.375 1.00 82.38 92 GLU A N 1
ATOM 761 C CA . GLU A 1 92 ? 11.069 -7.304 -15.338 1.00 82.38 92 GLU A CA 1
ATOM 762 C C . GLU A 1 92 ? 12.172 -6.339 -15.801 1.00 82.38 92 GLU A C 1
ATOM 764 O O . GLU A 1 92 ? 13.215 -6.765 -16.290 1.00 82.38 92 GLU A O 1
ATOM 769 N N . LYS A 1 93 ? 11.935 -5.032 -15.639 1.00 84.06 93 LYS A N 1
ATOM 770 C CA . LYS A 1 93 ? 12.834 -3.935 -16.012 1.00 84.06 93 LYS A CA 1
ATOM 771 C C . LYS A 1 93 ? 13.459 -3.255 -14.787 1.00 84.06 93 LYS A C 1
ATOM 773 O O . LYS A 1 93 ? 14.068 -2.199 -14.937 1.00 84.06 93 LYS A O 1
ATOM 778 N N . ALA A 1 94 ? 13.270 -3.811 -13.588 1.00 87.25 94 ALA A N 1
ATOM 779 C CA . ALA A 1 94 ? 13.776 -3.224 -12.356 1.00 87.25 94 ALA A CA 1
ATOM 780 C C . ALA A 1 94 ? 15.309 -3.165 -12.371 1.00 87.25 94 ALA A C 1
ATOM 782 O O . ALA A 1 94 ? 15.984 -4.125 -12.736 1.00 87.25 94 ALA A O 1
ATOM 783 N N . GLU A 1 95 ? 15.853 -2.025 -11.953 1.00 87.25 95 GLU A N 1
ATOM 784 C CA . GLU A 1 95 ? 17.297 -1.808 -11.817 1.00 87.25 95 GLU A CA 1
ATOM 785 C C . GLU A 1 95 ? 17.760 -1.988 -10.372 1.00 87.25 95 GLU A C 1
ATOM 787 O O . GLU A 1 95 ? 18.940 -2.231 -10.112 1.00 87.25 95 GLU A O 1
ATOM 792 N N . LEU A 1 96 ? 16.825 -1.849 -9.429 1.00 88.06 96 LEU A N 1
ATOM 793 C CA . LEU A 1 96 ? 17.060 -1.971 -8.003 1.00 88.06 96 LEU A CA 1
ATOM 794 C C . LEU A 1 96 ? 16.109 -2.990 -7.369 1.00 88.06 96 LEU A C 1
ATOM 796 O O . LEU A 1 96 ? 14.897 -2.959 -7.581 1.00 88.06 96 LEU A O 1
ATOM 800 N N . ASN A 1 97 ? 16.653 -3.797 -6.461 1.00 88.00 97 ASN A N 1
ATOM 801 C CA . ASN A 1 97 ? 15.878 -4.613 -5.530 1.00 88.00 97 ASN A CA 1
ATOM 802 C C . ASN A 1 97 ? 15.361 -3.731 -4.383 1.00 88.00 97 ASN A C 1
ATOM 804 O O . ASN A 1 97 ? 16.081 -3.463 -3.419 1.00 88.00 97 ASN A O 1
ATOM 808 N N . LYS A 1 98 ? 14.139 -3.209 -4.530 1.00 93.56 98 LYS A N 1
ATOM 809 C CA . LYS A 1 98 ? 13.483 -2.320 -3.552 1.00 93.56 98 LYS A CA 1
ATOM 810 C C . LYS A 1 98 ? 12.150 -2.880 -3.055 1.00 93.56 98 LYS A C 1
ATOM 812 O O . LYS A 1 98 ? 11.223 -2.119 -2.788 1.00 93.56 98 LYS A O 1
ATOM 817 N N . GLY A 1 99 ? 12.041 -4.205 -2.919 1.00 95.62 99 GLY A N 1
ATOM 818 C CA . GLY A 1 99 ? 10.795 -4.847 -2.492 1.00 95.62 99 GLY A CA 1
ATOM 819 C C . GLY A 1 99 ? 10.368 -4.443 -1.082 1.00 95.62 99 GLY A C 1
ATOM 820 O O . GLY A 1 99 ? 9.199 -4.134 -0.858 1.00 95.62 99 GLY A O 1
ATOM 821 N N . GLU A 1 100 ? 11.328 -4.353 -0.156 1.00 96.88 100 GLU A N 1
ATOM 822 C CA . GLU A 1 100 ? 11.087 -3.874 1.212 1.00 96.88 100 GLU A CA 1
ATOM 823 C C . GLU A 1 100 ? 10.553 -2.432 1.224 1.00 96.88 100 GLU A C 1
ATOM 825 O O . GLU A 1 100 ? 9.502 -2.162 1.805 1.00 96.88 100 GLU A O 1
ATOM 830 N N . GLU A 1 101 ? 11.236 -1.514 0.536 1.00 97.31 101 GLU A N 1
ATOM 831 C CA . GLU A 1 101 ? 10.841 -0.100 0.478 1.00 97.31 101 GLU A CA 1
ATOM 832 C C . GLU A 1 101 ? 9.469 0.074 -0.189 1.00 97.31 101 GLU A C 1
ATOM 834 O O . GLU A 1 101 ? 8.631 0.834 0.295 1.00 97.31 101 GLU A O 1
ATOM 839 N N . CYS A 1 102 ? 9.201 -0.687 -1.255 1.00 97.75 102 CYS A N 1
ATOM 840 C CA . CYS A 1 102 ? 7.906 -0.691 -1.923 1.00 97.75 102 CYS A CA 1
ATOM 841 C C . CYS A 1 102 ? 6.789 -1.156 -0.982 1.00 97.75 102 CYS A C 1
ATOM 843 O O . CYS A 1 102 ? 5.739 -0.517 -0.936 1.00 97.75 102 CYS A O 1
ATOM 845 N N . ALA A 1 103 ? 7.003 -2.195 -0.169 1.00 98.00 103 ALA A N 1
ATOM 846 C CA . ALA A 1 103 ? 6.014 -2.625 0.822 1.00 98.00 103 ALA A CA 1
ATOM 847 C C . ALA A 1 103 ? 5.729 -1.543 1.868 1.00 98.00 103 ALA A C 1
ATOM 849 O O . ALA A 1 103 ? 4.565 -1.272 2.170 1.00 98.00 103 ALA A O 1
ATOM 850 N N . ILE A 1 104 ? 6.774 -0.893 2.381 1.00 98.00 104 ILE A N 1
ATOM 851 C CA . ILE A 1 104 ? 6.653 0.200 3.353 1.00 98.00 104 ILE A CA 1
ATOM 852 C C . ILE A 1 104 ? 5.869 1.376 2.746 1.00 98.00 104 ILE A C 1
ATOM 854 O O . ILE A 1 104 ? 4.936 1.882 3.376 1.00 98.00 104 ILE A O 1
ATOM 858 N N . MET A 1 105 ? 6.190 1.774 1.512 1.00 98.19 105 MET A N 1
ATOM 859 C CA . MET A 1 105 ? 5.469 2.824 0.789 1.00 98.19 105 MET A CA 1
ATOM 860 C C . MET A 1 105 ? 4.008 2.436 0.535 1.00 98.19 105 MET A C 1
ATOM 862 O O . MET A 1 105 ? 3.109 3.238 0.780 1.00 98.19 105 MET A O 1
ATOM 866 N N . THR A 1 106 ? 3.747 1.195 0.114 1.00 98.44 106 THR A N 1
ATOM 867 C CA . THR A 1 106 ? 2.385 0.689 -0.128 1.00 98.44 106 THR A CA 1
ATOM 868 C C . THR A 1 106 ? 1.555 0.694 1.155 1.00 98.44 106 THR A C 1
ATOM 870 O O . THR A 1 106 ? 0.387 1.072 1.136 1.00 98.44 106 THR A O 1
ATOM 873 N N . GLN A 1 107 ? 2.146 0.328 2.296 1.00 98.31 107 GLN A N 1
ATOM 874 C CA . GLN A 1 107 ? 1.491 0.440 3.602 1.00 98.31 107 GLN A CA 1
ATOM 875 C C . GLN A 1 107 ? 1.160 1.898 3.947 1.00 98.31 107 GLN A C 1
ATOM 877 O O . GLN A 1 107 ? 0.052 2.170 4.406 1.00 98.31 107 GLN A O 1
ATOM 882 N N . GLY A 1 108 ? 2.072 2.840 3.679 1.00 98.06 108 GLY A N 1
ATOM 883 C CA . GLY A 1 108 ? 1.813 4.277 3.825 1.00 98.06 108 GLY A CA 1
ATOM 884 C C . GLY A 1 108 ? 0.680 4.780 2.922 1.00 98.06 108 GLY A C 1
ATOM 885 O O . GLY A 1 108 ? -0.179 5.543 3.363 1.00 98.06 108 GLY A O 1
ATOM 886 N N . PHE A 1 109 ? 0.621 4.297 1.680 1.00 98.50 109 PHE A N 1
ATOM 887 C CA . PHE A 1 109 ? -0.449 4.611 0.733 1.00 98.50 109 PHE A CA 1
ATOM 888 C C . PHE A 1 109 ? -1.812 4.059 1.184 1.00 98.50 109 PHE A C 1
ATOM 890 O O . PHE A 1 109 ? -2.829 4.755 1.121 1.00 98.50 109 PHE A O 1
ATOM 897 N N . MET A 1 110 ? -1.854 2.830 1.704 1.00 98.38 110 MET A N 1
ATOM 898 C CA . MET A 1 110 ? -3.089 2.244 2.240 1.00 98.38 110 MET A CA 1
ATOM 899 C C . MET A 1 110 ? -3.538 2.921 3.538 1.00 98.38 110 MET A C 1
ATOM 901 O O . MET A 1 110 ? -4.738 3.102 3.740 1.00 98.38 110 MET A O 1
ATOM 905 N N . LEU A 1 111 ? -2.603 3.369 4.383 1.00 97.94 111 LEU A N 1
ATOM 906 C CA . LEU A 1 111 ? -2.903 4.203 5.551 1.00 97.94 111 LEU A CA 1
ATOM 907 C C . LEU A 1 111 ? -3.549 5.532 5.154 1.00 97.94 111 LEU A C 1
ATOM 909 O O . LEU A 1 111 ? -4.541 5.927 5.765 1.00 97.94 111 LEU A O 1
ATOM 913 N N . TYR A 1 112 ? -3.038 6.190 4.109 1.00 98.00 112 TYR A N 1
ATOM 914 C CA . TYR A 1 112 ? -3.657 7.400 3.568 1.00 98.00 112 TYR A CA 1
ATOM 915 C C . TYR A 1 112 ? -5.106 7.137 3.135 1.00 98.00 112 TYR A C 1
ATOM 917 O O . TYR A 1 112 ? -6.004 7.878 3.533 1.00 98.00 112 TYR A O 1
ATOM 925 N N . ASN A 1 113 ? -5.359 6.060 2.386 1.00 97.62 113 ASN A N 1
ATOM 926 C CA . ASN A 1 113 ? -6.713 5.715 1.945 1.00 97.62 113 ASN A CA 1
ATOM 927 C C . ASN A 1 113 ? -7.640 5.393 3.129 1.00 97.62 113 ASN A C 1
ATOM 929 O O . ASN A 1 113 ? -8.756 5.910 3.191 1.00 97.62 113 ASN A O 1
ATOM 933 N N . LEU A 1 114 ? -7.173 4.609 4.107 1.00 97.44 114 LEU A N 1
ATOM 934 C CA . LEU A 1 114 ? -7.927 4.327 5.330 1.00 97.44 114 LEU A CA 1
ATOM 935 C C . LEU A 1 114 ? -8.280 5.616 6.086 1.00 97.44 114 LEU A C 1
ATOM 937 O O . LEU A 1 114 ? -9.413 5.774 6.536 1.00 97.44 114 LEU A O 1
ATOM 941 N N . GLU A 1 115 ? -7.341 6.554 6.205 1.00 96.69 115 GLU A N 1
ATOM 942 C CA . GLU A 1 115 ? -7.599 7.854 6.821 1.00 96.69 115 GLU A CA 1
ATOM 943 C C . GLU A 1 115 ? -8.699 8.627 6.092 1.00 96.69 115 GLU A C 1
ATOM 945 O O . GLU A 1 115 ? -9.598 9.156 6.750 1.00 96.69 115 GLU A O 1
ATOM 950 N N . GLN A 1 116 ? -8.656 8.686 4.755 1.00 95.81 116 GLN A N 1
ATOM 951 C CA . GLN A 1 116 ? -9.701 9.361 3.982 1.00 95.81 116 GLN A CA 1
ATOM 952 C C . GLN A 1 116 ? -11.069 8.724 4.232 1.00 95.81 116 GLN A C 1
ATOM 954 O O . GLN A 1 116 ? -12.053 9.439 4.408 1.00 95.81 116 GLN A O 1
ATOM 959 N N . ILE A 1 117 ? -11.146 7.394 4.320 1.00 95.88 117 ILE A N 1
ATOM 960 C CA . ILE A 1 117 ? -12.401 6.698 4.629 1.00 95.88 117 ILE A CA 1
ATOM 961 C C . ILE A 1 117 ? -12.876 7.048 6.044 1.00 95.88 117 ILE A C 1
ATOM 963 O O . ILE A 1 117 ? -14.036 7.406 6.217 1.00 95.88 117 ILE A O 1
ATOM 967 N N . ILE A 1 118 ? -11.996 7.007 7.049 1.00 95.69 118 ILE A N 1
ATOM 968 C CA . ILE A 1 118 ? -12.342 7.362 8.438 1.00 95.69 118 ILE A CA 1
ATOM 969 C C . ILE A 1 118 ? -12.876 8.798 8.530 1.00 95.69 118 ILE A C 1
ATOM 971 O O . ILE A 1 118 ? -13.831 9.052 9.263 1.00 95.69 118 ILE A O 1
ATOM 975 N N . LYS A 1 119 ? -12.277 9.736 7.787 1.00 94.56 119 LYS A N 1
ATOM 976 C CA . LYS A 1 119 ? -12.680 11.149 7.781 1.00 94.56 119 LYS A CA 1
ATOM 977 C C . LYS A 1 119 ? -13.989 11.401 7.037 1.00 94.56 119 LYS A C 1
ATOM 979 O O . LYS A 1 119 ? -14.775 12.235 7.477 1.00 94.56 119 LYS A O 1
ATOM 984 N N . ASN A 1 120 ? -14.211 10.708 5.922 1.00 94.06 120 ASN A N 1
ATOM 985 C CA . ASN A 1 120 ? -15.265 11.059 4.966 1.00 94.06 120 ASN A CA 1
ATOM 986 C C . ASN A 1 120 ? -16.479 10.114 5.001 1.00 94.06 120 ASN A C 1
ATOM 988 O O . ASN A 1 120 ? -17.493 10.404 4.372 1.00 94.06 120 ASN A O 1
ATOM 992 N N . SER A 1 121 ? -16.397 8.991 5.719 1.00 93.62 121 SER A N 1
ATOM 993 C CA . SER A 1 121 ? -17.422 7.941 5.764 1.00 93.62 121 SER A CA 1
ATOM 994 C C . SER A 1 121 ? -17.882 7.730 7.210 1.00 93.62 121 SER A C 1
ATOM 996 O O . SER A 1 121 ? -17.311 6.914 7.936 1.00 93.62 121 SER A O 1
ATOM 998 N N . SER A 1 122 ? -18.901 8.479 7.646 1.00 89.56 122 SER A N 1
ATOM 999 C CA . SER A 1 122 ? -19.414 8.401 9.025 1.00 89.56 122 SER A CA 1
ATOM 1000 C C . SER A 1 122 ? -19.938 7.005 9.378 1.00 89.56 122 SER A C 1
ATOM 1002 O O . SER A 1 122 ? -19.666 6.495 10.455 1.00 89.56 122 SER A O 1
ATOM 1004 N N . ASP A 1 123 ? -20.604 6.339 8.431 1.00 92.19 123 ASP A N 1
ATOM 1005 C CA . ASP A 1 123 ? -21.025 4.936 8.535 1.00 92.19 123 ASP A CA 1
ATOM 1006 C C . ASP A 1 123 ? -19.858 4.003 8.887 1.00 92.19 123 ASP A C 1
ATOM 1008 O O . ASP A 1 123 ? -19.980 3.129 9.747 1.00 92.19 123 ASP A O 1
ATOM 1012 N N . TYR A 1 124 ? -18.710 4.200 8.241 1.00 93.62 124 TYR A N 1
ATOM 1013 C CA . TYR A 1 124 ? -17.530 3.386 8.478 1.00 93.62 124 TYR A CA 1
ATOM 1014 C C . TYR A 1 124 ? -16.907 3.701 9.832 1.00 93.62 124 TYR A C 1
ATOM 1016 O O . TYR A 1 124 ? -16.678 2.783 10.622 1.00 93.62 124 TYR A O 1
ATOM 1024 N N . SER A 1 125 ? -16.655 4.982 10.117 1.00 91.06 125 SER A N 1
ATOM 1025 C CA . SER A 1 125 ? -15.991 5.405 11.352 1.00 91.06 125 SER A CA 1
ATOM 1026 C C . SER A 1 125 ? -16.815 5.071 12.598 1.00 91.06 125 SER A C 1
ATOM 1028 O O . SER A 1 125 ? -16.240 4.581 13.573 1.00 91.06 125 SER A O 1
ATOM 1030 N N . ASP A 1 126 ? -18.145 5.188 12.545 1.00 90.44 126 ASP A N 1
ATOM 1031 C CA . ASP A 1 126 ? -19.053 4.782 13.627 1.00 90.44 126 ASP A CA 1
ATOM 1032 C C . ASP A 1 126 ? -19.065 3.261 13.845 1.00 90.44 126 ASP A C 1
ATOM 1034 O O . ASP A 1 126 ? -19.167 2.779 14.982 1.00 90.44 126 ASP A O 1
ATOM 1038 N N . THR A 1 127 ? -18.916 2.490 12.764 1.00 93.00 127 THR A N 1
ATOM 1039 C CA . THR A 1 127 ? -18.888 1.023 12.807 1.00 93.00 127 THR A CA 1
ATOM 1040 C C . THR A 1 127 ? -17.579 0.514 13.413 1.00 93.00 127 THR A C 1
ATOM 1042 O O . THR A 1 127 ? -17.585 -0.218 14.412 1.00 93.00 127 THR A O 1
ATOM 1045 N N . ILE A 1 128 ? -16.433 0.938 12.867 1.00 91.62 128 ILE A N 1
ATOM 1046 C CA . ILE A 1 128 ? -15.123 0.473 13.347 1.00 91.62 128 ILE A CA 1
ATOM 1047 C C . ILE A 1 128 ? -14.725 1.136 14.676 1.00 91.62 128 ILE A C 1
ATOM 1049 O O . ILE A 1 128 ? -13.999 0.530 15.469 1.00 91.62 128 ILE A O 1
ATOM 1053 N N . LYS A 1 129 ? -15.282 2.318 14.987 1.00 89.19 129 LYS A N 1
ATOM 1054 C CA . LYS A 1 129 ? -14.963 3.155 16.159 1.00 89.19 129 LYS A CA 1
ATOM 1055 C C . LYS A 1 129 ? -13.465 3.441 16.281 1.00 89.19 129 LYS A C 1
ATOM 1057 O O . LYS A 1 129 ? -12.886 3.253 17.348 1.00 89.19 129 LYS A O 1
ATOM 1062 N N . LEU A 1 130 ? -12.854 3.840 15.170 1.00 89.25 130 LEU A N 1
ATOM 1063 C CA . LEU A 1 130 ? -11.447 4.214 15.077 1.00 89.25 130 LEU A CA 1
ATOM 1064 C C . LEU A 1 130 ? -11.359 5.616 14.480 1.00 89.25 130 LEU A C 1
ATOM 1066 O O . LEU A 1 130 ? -11.958 5.872 13.435 1.00 89.25 130 LEU A O 1
ATOM 1070 N N . ASN A 1 131 ? -10.610 6.508 15.123 1.00 92.56 131 ASN A N 1
ATOM 1071 C CA . ASN A 1 131 ? -10.306 7.832 14.584 1.00 92.56 131 ASN A CA 1
ATOM 1072 C C . ASN A 1 131 ? -8.833 7.927 14.133 1.00 92.56 131 ASN A C 1
ATOM 1074 O O . ASN A 1 131 ? -8.045 6.993 14.282 1.00 92.56 131 ASN A O 1
ATOM 1078 N N . VAL A 1 132 ? -8.458 9.062 13.540 1.00 94.81 132 VAL A N 1
ATOM 1079 C CA . VAL A 1 132 ? -7.099 9.269 13.010 1.00 94.81 132 VAL A CA 1
ATOM 1080 C C . VAL A 1 132 ? -6.025 9.290 14.114 1.00 94.81 132 VAL A C 1
ATOM 1082 O O . VAL A 1 132 ? -5.029 8.589 13.944 1.00 94.81 132 VAL A O 1
ATOM 1085 N N . PRO A 1 133 ? -6.203 9.993 15.253 1.00 95.12 133 PRO A N 1
ATOM 1086 C CA . PRO A 1 133 ? -5.287 9.880 16.396 1.00 95.12 133 PRO A CA 1
ATOM 1087 C C . PRO A 1 133 ? -5.073 8.448 16.913 1.00 95.12 133 PRO A C 1
ATOM 1089 O O . PRO A 1 133 ? -3.945 8.067 17.244 1.00 95.12 133 PRO A O 1
ATOM 1092 N N . ASP A 1 134 ? -6.131 7.632 16.950 1.00 92.44 134 ASP A N 1
ATOM 1093 C CA . ASP A 1 134 ? -6.030 6.220 17.329 1.00 92.44 134 ASP A CA 1
ATOM 1094 C C . ASP A 1 134 ? -5.164 5.457 16.319 1.00 92.44 134 ASP A C 1
ATOM 1096 O O . ASP A 1 134 ? -4.278 4.695 16.707 1.00 92.44 134 ASP A O 1
ATOM 1100 N N . LEU A 1 135 ? -5.380 5.689 15.018 1.00 93.50 135 LEU A N 1
ATOM 1101 C CA . LEU A 1 135 ? -4.600 5.071 13.945 1.00 93.50 135 LEU A CA 1
ATOM 1102 C C . LEU A 1 135 ? -3.114 5.454 14.026 1.00 93.50 135 LEU A C 1
ATOM 1104 O O . LEU A 1 135 ? -2.253 4.590 13.867 1.00 93.50 135 LEU A O 1
ATOM 1108 N N . GLU A 1 136 ? -2.798 6.717 14.320 1.00 94.69 136 GLU A N 1
ATOM 1109 C CA . GLU A 1 136 ? -1.416 7.172 14.517 1.00 94.69 136 GLU A CA 1
ATOM 1110 C C . GLU A 1 136 ? -0.747 6.482 15.706 1.00 94.69 136 GLU A C 1
ATOM 1112 O O . GLU A 1 136 ? 0.381 6.002 15.575 1.00 94.69 136 GLU A O 1
ATOM 1117 N N . SER A 1 137 ? -1.464 6.373 16.826 1.00 92.50 137 SER A N 1
ATOM 1118 C CA . SER A 1 137 ? -0.981 5.693 18.033 1.00 92.50 137 SER A CA 1
ATOM 1119 C C . SER A 1 137 ? -0.757 4.199 17.784 1.00 92.50 137 SER A C 1
ATOM 1121 O O . SER A 1 137 ? 0.238 3.624 18.221 1.00 92.50 137 SER A O 1
ATOM 1123 N N . ILE A 1 138 ? -1.656 3.559 17.032 1.00 92.12 138 ILE A N 1
ATOM 1124 C CA . ILE A 1 138 ? -1.512 2.164 16.603 1.00 92.12 138 ILE A CA 1
ATOM 1125 C C . ILE A 1 138 ? -0.286 1.994 15.707 1.00 92.12 138 ILE A C 1
ATOM 1127 O O . ILE A 1 138 ? 0.449 1.027 15.890 1.00 92.12 138 ILE A O 1
ATOM 1131 N N . CYS A 1 139 ? -0.041 2.911 14.769 1.00 93.25 139 CYS A N 1
ATOM 1132 C CA . CYS A 1 139 ? 1.138 2.859 13.903 1.00 93.25 139 CYS A CA 1
ATOM 1133 C C . CYS A 1 139 ? 2.432 2.913 14.728 1.00 93.25 139 CYS A C 1
ATOM 1135 O O . CYS A 1 139 ? 3.323 2.093 14.514 1.00 93.25 139 CYS A O 1
ATOM 1137 N N . ASP A 1 140 ? 2.503 3.809 15.716 1.00 92.19 140 ASP A N 1
ATOM 1138 C CA . ASP A 1 140 ? 3.650 3.915 16.629 1.00 92.19 140 ASP A CA 1
ATOM 1139 C C . ASP A 1 140 ? 3.833 2.649 17.489 1.00 92.19 140 ASP A C 1
ATOM 1141 O O . ASP A 1 140 ? 4.952 2.302 17.869 1.00 92.19 140 ASP A O 1
ATOM 1145 N N . LEU A 1 141 ? 2.749 1.916 17.766 1.00 91.38 141 LEU A N 1
ATOM 1146 C CA . LEU A 1 141 ? 2.816 0.623 18.442 1.00 91.38 141 LEU A CA 1
ATOM 1147 C C . LEU A 1 141 ? 3.311 -0.491 17.518 1.00 91.38 141 LEU A C 1
ATOM 1149 O O . LEU A 1 141 ? 4.176 -1.266 17.923 1.00 91.38 141 LEU A O 1
ATOM 1153 N N . ILE A 1 142 ? 2.744 -0.646 16.319 1.00 91.75 142 ILE A N 1
ATOM 1154 C CA . ILE A 1 142 ? 2.988 -1.819 15.461 1.00 91.75 142 ILE A CA 1
ATOM 1155 C C . ILE A 1 142 ? 4.330 -1.757 14.741 1.00 91.75 142 ILE A C 1
ATOM 1157 O O . ILE A 1 142 ? 5.025 -2.782 14.702 1.00 91.75 142 ILE A O 1
ATOM 1161 N N . PHE A 1 143 ? 4.702 -0.585 14.228 1.00 90.31 143 PHE A N 1
ATOM 1162 C CA . PHE A 1 143 ? 5.916 -0.402 13.448 1.00 90.31 143 PHE A CA 1
ATOM 1163 C C . PHE A 1 143 ? 7.144 -0.287 14.358 1.00 90.31 143 PHE A C 1
ATOM 1165 O O . PHE A 1 143 ? 7.056 -0.363 15.589 1.00 90.31 143 PHE A O 1
ATOM 1172 N N . ASP A 1 144 ? 8.320 -0.274 13.742 1.00 78.31 144 ASP A N 1
ATOM 1173 C CA . ASP A 1 144 ? 9.577 -0.105 14.456 1.00 78.31 144 ASP A CA 1
ATOM 1174 C C . ASP A 1 144 ? 9.820 1.369 14.817 1.00 78.31 144 ASP A C 1
ATOM 1176 O O . ASP A 1 144 ? 8.991 2.245 14.577 1.00 78.31 144 ASP A O 1
ATOM 1180 N N . LYS A 1 145 ? 10.967 1.641 15.444 1.00 73.56 145 LYS A N 1
ATOM 1181 C CA . LYS A 1 145 ? 11.313 2.975 15.944 1.00 73.56 145 LYS A CA 1
ATOM 1182 C C . LYS A 1 145 ? 11.450 4.019 14.827 1.00 73.56 145 LYS A C 1
ATOM 1184 O O . LYS A 1 145 ? 11.278 5.202 15.101 1.00 73.56 145 LYS A O 1
ATOM 1189 N N . GLU A 1 146 ? 11.787 3.598 13.608 1.00 82.31 146 GLU A N 1
ATOM 1190 C CA . GLU A 1 146 ? 11.898 4.500 12.457 1.00 82.31 146 GLU A CA 1
ATOM 1191 C C . GLU A 1 146 ? 10.523 4.813 11.857 1.00 82.31 146 GLU A C 1
ATOM 1193 O O . GLU A 1 146 ? 10.331 5.908 11.336 1.00 82.31 146 GLU A O 1
ATOM 1198 N N . ASN A 1 147 ? 9.568 3.880 11.972 1.00 87.75 147 ASN A N 1
ATOM 1199 C CA . ASN A 1 147 ? 8.179 4.026 11.537 1.00 87.75 147 ASN A CA 1
ATOM 1200 C C . ASN A 1 147 ? 8.069 4.625 10.122 1.00 87.75 147 ASN A C 1
ATOM 1202 O O . ASN A 1 147 ? 7.345 5.594 9.868 1.00 87.75 147 ASN A O 1
ATOM 1206 N N . LYS A 1 148 ? 8.826 4.049 9.179 1.00 94.44 148 LYS A N 1
ATOM 1207 C CA . LYS A 1 148 ? 8.909 4.538 7.794 1.00 94.44 148 LYS A CA 1
ATOM 1208 C C . LYS A 1 148 ? 7.550 4.551 7.088 1.00 94.44 148 LYS A C 1
ATOM 1210 O O . LYS A 1 148 ? 7.303 5.408 6.246 1.00 94.44 148 LYS A O 1
ATOM 1215 N N . GLN A 1 149 ? 6.629 3.670 7.476 1.00 95.75 149 GLN A N 1
ATOM 1216 C CA . GLN A 1 149 ? 5.250 3.662 6.987 1.00 95.75 149 GLN A CA 1
ATOM 1217 C C . GLN A 1 149 ? 4.536 4.981 7.299 1.00 95.75 149 GLN A C 1
ATOM 1219 O O . GLN A 1 149 ? 3.852 5.523 6.435 1.00 95.75 149 GLN A O 1
ATOM 1224 N N . LYS A 1 150 ? 4.727 5.535 8.504 1.00 94.12 150 LYS A N 1
ATOM 1225 C CA . LYS A 1 150 ? 4.167 6.838 8.890 1.00 94.12 150 LYS A CA 1
ATOM 1226 C C . LYS A 1 150 ? 4.830 7.993 8.134 1.00 94.12 150 LYS A C 1
ATOM 1228 O O . LYS A 1 150 ? 4.161 8.982 7.843 1.00 94.12 150 LYS A O 1
ATOM 1233 N N . ILE A 1 151 ? 6.104 7.859 7.753 1.00 95.56 151 ILE A N 1
ATOM 1234 C CA . ILE A 1 151 ? 6.780 8.821 6.866 1.00 95.56 151 ILE A CA 1
ATOM 1235 C C . ILE A 1 151 ? 6.097 8.840 5.492 1.00 95.56 151 ILE A C 1
ATOM 1237 O O . ILE A 1 151 ? 5.684 9.909 5.049 1.00 95.56 151 ILE A O 1
ATOM 1241 N N . TYR A 1 152 ? 5.889 7.679 4.861 1.00 97.81 152 TYR A N 1
ATOM 1242 C CA . TYR A 1 152 ? 5.171 7.606 3.581 1.00 97.81 152 TYR A CA 1
ATOM 1243 C C . TYR A 1 152 ? 3.708 8.025 3.688 1.00 97.81 152 TYR A C 1
ATOM 1245 O O . TYR A 1 152 ? 3.187 8.689 2.798 1.00 97.81 152 TYR A O 1
ATOM 1253 N N . TRP A 1 153 ? 3.041 7.693 4.790 1.00 97.62 153 TRP A N 1
ATOM 1254 C CA . TRP A 1 153 ? 1.686 8.167 5.049 1.00 97.62 153 TRP A CA 1
ATOM 1255 C C . TRP A 1 153 ? 1.627 9.702 5.061 1.00 97.62 153 TRP A C 1
ATOM 1257 O O . TRP A 1 153 ? 0.786 10.294 4.386 1.00 97.62 153 TRP A O 1
ATOM 1267 N N . ASN A 1 154 ? 2.562 10.360 5.752 1.00 97.00 154 ASN A N 1
ATOM 1268 C CA . ASN A 1 154 ? 2.671 11.820 5.755 1.00 97.00 154 ASN A CA 1
ATOM 1269 C C . ASN A 1 154 ? 3.061 12.396 4.391 1.00 97.00 154 ASN A C 1
ATOM 1271 O O . ASN A 1 154 ? 2.545 13.445 4.009 1.00 97.00 154 ASN A O 1
ATOM 1275 N N . TYR A 1 155 ? 3.929 11.714 3.647 1.00 97.12 155 TYR A N 1
ATOM 1276 C CA . TYR A 1 155 ? 4.244 12.072 2.269 1.00 97.12 155 TYR A CA 1
ATOM 1277 C C . TYR A 1 155 ? 2.973 12.089 1.401 1.00 97.12 155 TYR A C 1
ATOM 1279 O O . TYR A 1 155 ? 2.644 13.128 0.835 1.00 97.12 155 TYR A O 1
ATOM 1287 N N . PHE A 1 156 ? 2.173 11.017 1.405 1.00 97.88 156 PHE A N 1
ATOM 1288 C CA . PHE A 1 156 ? 0.922 10.967 0.640 1.00 97.88 156 PHE A CA 1
ATOM 1289 C C . PHE A 1 156 ? -0.132 11.965 1.135 1.00 97.88 156 PHE A C 1
ATOM 1291 O O . PHE A 1 156 ? -0.863 12.524 0.323 1.00 97.88 156 PHE A O 1
ATOM 1298 N N . ARG A 1 157 ? -0.201 12.261 2.442 1.00 96.56 157 ARG A N 1
ATOM 1299 C CA . ARG A 1 157 ? -1.057 13.351 2.956 1.00 96.56 157 ARG A CA 1
ATOM 1300 C C . ARG A 1 157 ? -0.723 14.695 2.314 1.00 96.56 157 ARG A C 1
ATOM 1302 O O . ARG A 1 157 ? -1.639 15.473 2.059 1.00 96.56 157 ARG A O 1
ATOM 1309 N N . ASN A 1 158 ? 0.563 14.974 2.111 1.00 96.38 158 ASN A N 1
ATOM 1310 C CA . ASN A 1 158 ? 1.025 16.234 1.542 1.00 96.38 158 ASN A CA 1
ATOM 1311 C C . ASN A 1 158 ? 0.823 16.264 0.029 1.00 96.38 158 ASN A C 1
ATOM 1313 O O . ASN A 1 158 ? 0.203 17.204 -0.465 1.00 96.38 158 ASN A O 1
ATOM 1317 N N . GLU A 1 159 ? 1.278 15.227 -0.675 1.00 95.19 159 GLU A N 1
ATOM 1318 C CA . GLU A 1 159 ? 1.194 15.176 -2.137 1.00 95.19 159 GLU A CA 1
ATOM 1319 C C . GLU A 1 159 ? -0.246 15.110 -2.641 1.00 95.19 159 GLU A C 1
ATOM 1321 O O . GLU A 1 159 ? -0.606 15.777 -3.604 1.00 95.19 159 GLU A O 1
ATOM 1326 N N . LEU A 1 160 ? -1.118 14.368 -1.956 1.00 95.12 160 LEU A N 1
ATOM 1327 C CA . LEU A 1 160 ? -2.477 14.116 -2.439 1.00 95.12 160 LEU A CA 1
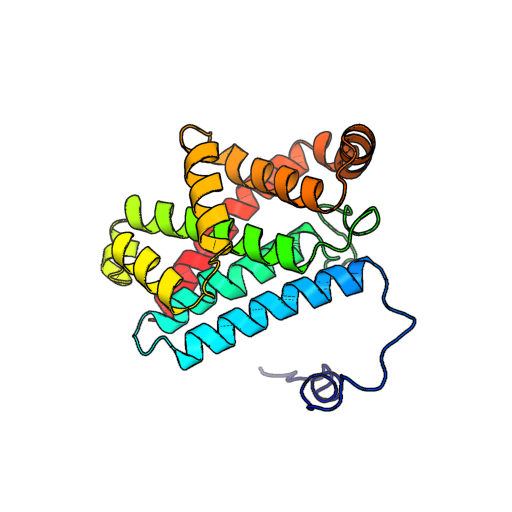ATOM 1328 C C . LEU A 1 160 ? -3.519 15.089 -1.870 1.00 95.12 160 LEU A C 1
ATOM 1330 O O . LEU A 1 160 ? -4.716 14.896 -2.072 1.00 95.12 160 LEU A O 1
ATOM 1334 N N . LYS A 1 161 ? -3.106 16.124 -1.125 1.00 89.69 161 LYS A N 1
ATOM 1335 C CA . LYS A 1 161 ? -4.026 17.001 -0.375 1.00 89.69 161 LYS A CA 1
ATOM 1336 C C . LYS A 1 161 ? -5.090 17.671 -1.251 1.00 89.69 161 LYS A C 1
ATOM 1338 O O . LYS A 1 161 ? -6.219 17.846 -0.802 1.00 89.69 161 LYS A O 1
ATOM 1343 N N . ASN A 1 162 ? -4.711 18.077 -2.460 1.00 90.62 162 ASN A N 1
ATOM 1344 C CA . ASN A 1 162 ? -5.573 18.798 -3.403 1.00 90.62 162 ASN A CA 1
ATOM 1345 C C . ASN A 1 162 ? -5.730 18.043 -4.726 1.00 90.62 162 ASN A C 1
ATOM 1347 O O . ASN A 1 162 ? -6.098 18.639 -5.737 1.00 90.62 162 ASN A O 1
ATOM 1351 N N . GLU A 1 163 ? -5.389 16.759 -4.725 1.00 94.00 163 GLU A N 1
ATOM 1352 C CA . GLU A 1 163 ? -5.345 15.965 -5.938 1.00 94.00 163 GLU A CA 1
ATOM 1353 C C . GLU A 1 163 ? -6.733 15.437 -6.300 1.00 94.00 163 GLU A C 1
ATOM 1355 O O . GLU A 1 163 ? -7.563 15.166 -5.428 1.00 94.00 163 GLU A O 1
ATOM 1360 N N . ASP A 1 164 ? -6.991 15.267 -7.597 1.00 92.12 164 ASP A N 1
ATOM 1361 C CA . ASP A 1 164 ? -8.204 14.588 -8.034 1.00 92.12 164 ASP A CA 1
ATOM 1362 C C . ASP A 1 164 ? -8.162 13.124 -7.554 1.00 92.12 164 ASP A C 1
ATOM 1364 O O . ASP A 1 164 ? -7.186 12.421 -7.839 1.00 92.12 164 ASP A O 1
ATOM 1368 N N . PRO A 1 165 ? -9.206 12.606 -6.879 1.00 89.56 165 PRO A N 1
ATOM 1369 C CA . PRO A 1 165 ? -9.231 11.219 -6.417 1.00 89.56 165 PRO A CA 1
ATOM 1370 C C . PRO A 1 165 ? -8.950 10.180 -7.510 1.00 89.56 165 PRO A C 1
ATOM 1372 O O . PRO A 1 165 ? -8.445 9.097 -7.220 1.00 89.56 165 PRO A O 1
ATOM 1375 N N . ARG A 1 166 ? -9.240 10.507 -8.775 1.00 91.00 166 ARG A N 1
ATOM 1376 C CA . ARG A 1 166 ? -8.967 9.648 -9.935 1.00 91.00 166 ARG A CA 1
ATOM 1377 C C . ARG A 1 166 ? -7.474 9.523 -10.241 1.00 91.00 166 ARG A C 1
ATOM 1379 O O . ARG A 1 166 ? -7.059 8.513 -10.798 1.00 91.00 166 ARG A O 1
ATOM 1386 N N . ASN A 1 167 ? -6.668 10.507 -9.854 1.00 92.94 167 ASN A N 1
ATOM 1387 C CA . ASN A 1 167 ? -5.224 10.520 -10.082 1.00 92.94 167 ASN A CA 1
ATOM 1388 C C . ASN A 1 167 ? -4.441 9.861 -8.942 1.00 92.94 167 ASN A C 1
ATOM 1390 O O . ASN A 1 167 ? -3.315 9.423 -9.150 1.00 92.94 167 ASN A O 1
ATOM 1394 N N . ILE A 1 168 ? -5.031 9.726 -7.753 1.00 94.56 168 ILE A N 1
ATOM 1395 C CA . ILE A 1 168 ? -4.398 9.102 -6.581 1.00 94.56 168 ILE A CA 1
ATOM 1396 C C . ILE A 1 168 ? -3.742 7.738 -6.893 1.00 94.56 168 ILE A C 1
ATOM 1398 O O . ILE A 1 168 ? -2.551 7.579 -6.610 1.00 94.56 168 ILE A O 1
ATOM 1402 N N . PRO A 1 169 ? -4.443 6.751 -7.490 1.00 94.12 169 PRO A N 1
ATOM 1403 C CA . PRO A 1 169 ? -3.819 5.463 -7.795 1.00 94.12 169 PRO A CA 1
ATOM 1404 C C . PRO A 1 169 ? -2.764 5.550 -8.908 1.00 94.12 169 PRO A C 1
ATOM 1406 O O . PRO A 1 169 ? -1.816 4.769 -8.913 1.00 94.12 169 PRO A O 1
ATOM 1409 N N . ILE A 1 170 ? -2.894 6.513 -9.826 1.00 93.94 170 ILE A N 1
ATOM 1410 C CA . ILE A 1 170 ? -1.909 6.778 -10.885 1.00 93.94 170 ILE A CA 1
ATOM 1411 C C . ILE A 1 170 ? -0.601 7.303 -10.270 1.00 93.94 170 ILE A C 1
ATOM 1413 O O . ILE A 1 170 ? 0.480 6.843 -10.627 1.00 93.94 170 ILE A O 1
ATOM 1417 N N . ILE A 1 171 ? -0.689 8.224 -9.307 1.00 94.62 171 ILE A N 1
ATOM 1418 C CA . ILE A 1 171 ? 0.477 8.779 -8.606 1.00 94.62 171 ILE A CA 1
ATOM 1419 C C . ILE A 1 171 ? 1.231 7.679 -7.866 1.00 94.62 171 ILE A C 1
ATOM 1421 O O . ILE A 1 171 ? 2.444 7.565 -8.019 1.00 94.62 171 ILE A O 1
ATOM 1425 N N . TYR A 1 172 ? 0.519 6.810 -7.143 1.00 95.94 172 TYR A N 1
ATOM 1426 C CA . TYR A 1 172 ? 1.146 5.666 -6.482 1.00 95.94 172 TYR A CA 1
ATOM 1427 C C . TYR A 1 172 ? 1.940 4.784 -7.461 1.00 95.94 172 TYR A C 1
ATOM 1429 O O . TYR A 1 172 ? 3.052 4.366 -7.142 1.00 95.94 172 TYR A O 1
ATOM 1437 N N . VAL A 1 173 ? 1.410 4.525 -8.662 1.00 93.56 173 VAL A N 1
ATOM 1438 C CA . VAL A 1 173 ? 2.118 3.753 -9.694 1.00 93.56 173 VAL A CA 1
ATOM 1439 C C . VAL A 1 173 ? 3.437 4.423 -10.088 1.00 93.56 173 VAL A C 1
ATOM 1441 O O . VAL A 1 173 ? 4.463 3.741 -10.163 1.00 93.56 173 VAL A O 1
ATOM 1444 N N . TYR A 1 174 ? 3.446 5.739 -10.315 1.00 92.75 174 TYR A N 1
ATOM 1445 C CA . TYR A 1 174 ? 4.677 6.462 -10.654 1.00 92.75 174 TYR A CA 1
ATOM 1446 C C . TYR A 1 174 ? 5.697 6.449 -9.510 1.00 92.75 174 TYR A C 1
ATOM 1448 O O . TYR A 1 174 ? 6.889 6.249 -9.766 1.00 92.75 174 TYR A O 1
ATOM 1456 N N . GLU A 1 175 ? 5.247 6.609 -8.265 1.00 94.38 175 GLU A N 1
ATOM 1457 C CA . GLU A 1 175 ? 6.109 6.528 -7.081 1.00 94.38 175 GLU A CA 1
ATOM 1458 C C . GLU A 1 175 ? 6.711 5.127 -6.932 1.00 94.38 175 GLU A C 1
ATOM 1460 O O . GLU A 1 175 ? 7.931 4.973 -6.845 1.00 94.38 175 GLU A O 1
ATOM 1465 N N . ALA A 1 176 ? 5.881 4.083 -7.032 1.00 93.62 176 ALA A N 1
ATOM 1466 C CA . ALA A 1 176 ? 6.330 2.695 -6.980 1.00 93.62 176 ALA A CA 1
ATOM 1467 C C . ALA A 1 176 ? 7.348 2.397 -8.080 1.00 93.62 176 ALA A C 1
ATOM 1469 O O . ALA A 1 176 ? 8.403 1.835 -7.802 1.00 93.62 176 ALA A O 1
ATOM 1470 N N . THR A 1 177 ? 7.080 2.830 -9.311 1.00 91.62 177 THR A N 1
ATOM 1471 C CA . THR A 1 177 ? 8.004 2.642 -10.437 1.00 91.62 177 THR A CA 1
ATOM 1472 C C . THR A 1 177 ? 9.338 3.344 -10.193 1.00 91.62 177 THR A C 1
ATOM 1474 O O . THR A 1 177 ? 10.394 2.780 -10.480 1.00 91.62 177 THR A O 1
ATOM 1477 N N . SER A 1 178 ? 9.309 4.549 -9.619 1.00 92.06 178 SER A N 1
ATOM 1478 C CA . SER A 1 178 ? 10.513 5.339 -9.340 1.00 92.06 178 SER A CA 1
ATOM 1479 C C . SER A 1 178 ? 11.429 4.688 -8.298 1.00 92.06 178 SER A C 1
ATOM 1481 O O . SER A 1 178 ? 12.637 4.920 -8.332 1.00 92.06 178 SER A O 1
ATOM 1483 N N . LEU A 1 179 ? 10.899 3.827 -7.419 1.00 93.25 179 LEU A N 1
ATOM 1484 C CA . LEU A 1 179 ? 11.726 3.028 -6.507 1.00 93.25 179 LEU A CA 1
ATOM 1485 C C . LEU A 1 179 ? 12.585 1.998 -7.251 1.00 93.25 179 LEU A C 1
ATOM 1487 O O . LEU A 1 179 ? 13.726 1.754 -6.860 1.00 93.25 179 LEU A O 1
ATOM 1491 N N . PHE A 1 180 ? 12.044 1.381 -8.303 1.00 92.19 180 PHE A N 1
ATOM 1492 C CA . PHE A 1 180 ? 12.709 0.289 -9.021 1.00 92.19 180 PHE A CA 1
ATOM 1493 C C . PHE A 1 180 ? 13.545 0.768 -10.207 1.00 92.19 180 PHE A C 1
ATOM 1495 O O . PHE A 1 180 ? 14.510 0.097 -10.572 1.00 92.19 180 PHE A O 1
ATOM 1502 N N . ILE A 1 181 ? 13.177 1.903 -10.807 1.00 90.75 181 ILE A N 1
ATOM 1503 C CA . ILE A 1 181 ? 13.819 2.476 -11.995 1.00 90.75 181 ILE A CA 1
ATOM 1504 C C . ILE A 1 181 ? 14.078 3.971 -11.731 1.00 90.75 181 ILE A C 1
ATOM 1506 O O . ILE A 1 181 ? 13.223 4.811 -12.030 1.00 90.75 181 ILE A O 1
ATOM 1510 N N . PRO A 1 182 ? 15.237 4.321 -11.138 1.00 87.75 182 PRO A N 1
ATOM 1511 C CA . PRO A 1 182 ? 15.558 5.706 -10.787 1.00 87.75 182 PRO A CA 1
ATOM 1512 C C . PRO A 1 182 ? 15.810 6.602 -12.003 1.00 87.75 182 PRO A C 1
ATOM 1514 O O . PRO A 1 182 ? 15.565 7.807 -11.946 1.00 87.75 182 PRO A O 1
ATOM 1517 N N . ASP A 1 183 ? 16.319 6.032 -13.100 1.00 89.75 183 ASP A N 1
ATOM 1518 C CA . ASP A 1 183 ? 16.573 6.774 -14.331 1.00 89.75 183 ASP A CA 1
ATOM 1519 C C . ASP A 1 183 ? 15.251 7.186 -14.997 1.00 89.75 183 ASP A C 1
ATOM 1521 O O . ASP A 1 183 ? 14.418 6.353 -15.357 1.00 89.75 183 ASP A O 1
ATOM 1525 N N . ASN A 1 184 ? 15.047 8.495 -15.163 1.00 86.44 184 ASN A N 1
ATOM 1526 C CA . ASN A 1 184 ? 13.781 9.038 -15.653 1.00 86.44 184 ASN A CA 1
ATOM 1527 C C . ASN A 1 184 ? 13.473 8.654 -17.106 1.00 86.44 184 ASN A C 1
ATOM 1529 O O . ASN A 1 184 ? 12.299 8.500 -17.446 1.00 86.44 184 ASN A O 1
ATOM 1533 N N . ASP A 1 185 ? 14.484 8.506 -17.961 1.00 87.88 185 ASP A N 1
ATOM 1534 C CA . ASP A 1 185 ? 14.268 8.176 -19.369 1.00 87.88 185 ASP A CA 1
ATOM 1535 C C . ASP A 1 185 ? 13.938 6.692 -19.525 1.00 87.88 185 ASP A C 1
ATOM 1537 O O . ASP A 1 185 ? 12.986 6.329 -20.220 1.00 87.88 185 ASP A O 1
ATOM 1541 N N . ARG A 1 186 ? 14.632 5.825 -18.784 1.00 86.38 186 ARG A N 1
ATOM 1542 C CA . ARG A 1 186 ? 14.298 4.400 -18.705 1.00 86.38 186 ARG A CA 1
ATOM 1543 C C . ARG A 1 186 ? 12.954 4.163 -18.045 1.00 86.38 186 ARG A C 1
ATOM 1545 O O . ARG A 1 186 ? 12.210 3.308 -18.515 1.00 86.38 186 ARG A O 1
ATOM 1552 N N . LYS A 1 187 ? 12.598 4.942 -17.021 1.00 87.06 187 LYS A N 1
ATOM 1553 C CA . LYS A 1 187 ? 11.273 4.894 -16.395 1.00 87.06 187 LYS A CA 1
ATOM 1554 C C . LYS A 1 187 ? 10.173 5.196 -17.405 1.00 87.06 187 LYS A C 1
ATOM 1556 O O . LYS A 1 187 ? 9.245 4.401 -17.515 1.00 87.06 187 LYS A O 1
ATOM 1561 N N . LYS A 1 188 ? 10.305 6.278 -18.186 1.00 84.94 188 LYS A N 1
ATOM 1562 C CA . LYS A 1 188 ? 9.352 6.607 -19.262 1.00 84.94 188 LYS A CA 1
ATOM 1563 C C . LYS A 1 188 ? 9.189 5.439 -20.228 1.00 84.94 188 LYS A C 1
ATOM 1565 O O . LYS A 1 188 ? 8.069 5.040 -20.498 1.00 84.94 188 LYS A O 1
ATOM 1570 N N . ILE A 1 189 ? 10.290 4.837 -20.678 1.00 84.69 189 ILE A N 1
ATOM 1571 C CA . ILE A 1 189 ? 10.257 3.661 -21.565 1.00 84.69 189 ILE A CA 1
ATOM 1572 C C . ILE A 1 189 ? 9.615 2.447 -20.870 1.00 84.69 189 ILE A C 1
ATOM 1574 O O . ILE A 1 189 ? 8.919 1.645 -21.497 1.00 84.69 189 ILE A O 1
ATOM 1578 N N . ALA A 1 190 ? 9.851 2.272 -19.569 1.00 80.94 190 ALA A N 1
ATOM 1579 C CA . ALA A 1 190 ? 9.366 1.126 -18.817 1.00 80.94 190 ALA A CA 1
ATOM 1580 C C . ALA A 1 190 ? 7.839 1.095 -18.732 1.00 80.94 190 ALA A C 1
ATOM 1582 O O . ALA A 1 190 ? 7.267 0.017 -18.924 1.00 80.94 190 ALA A O 1
ATOM 1583 N N . ILE A 1 191 ? 7.217 2.258 -18.518 1.00 85.38 191 ILE A N 1
ATOM 1584 C CA . ILE A 1 191 ? 5.766 2.419 -18.359 1.00 85.38 191 ILE A CA 1
ATOM 1585 C C . ILE A 1 191 ? 5.073 3.019 -19.585 1.00 85.38 191 ILE A C 1
ATOM 1587 O O . ILE A 1 191 ? 3.861 3.165 -19.544 1.00 85.38 191 ILE A O 1
ATOM 1591 N N . GLN A 1 192 ? 5.785 3.302 -20.683 1.00 85.31 192 GLN A N 1
ATOM 1592 C CA . GLN A 1 192 ? 5.230 3.951 -21.880 1.00 85.31 192 GLN A CA 1
ATOM 1593 C C . GLN A 1 192 ? 3.937 3.294 -22.377 1.00 85.31 192 GLN A C 1
ATOM 1595 O O . GLN A 1 192 ? 2.946 3.974 -22.607 1.00 85.31 192 GLN A O 1
ATOM 1600 N N . ASN A 1 193 ? 3.919 1.963 -22.480 1.00 84.44 193 ASN A N 1
ATOM 1601 C CA . ASN A 1 193 ? 2.732 1.237 -22.938 1.00 84.44 193 ASN A CA 1
ATOM 1602 C C . ASN A 1 193 ? 1.534 1.430 -22.000 1.00 84.44 193 ASN A C 1
ATOM 1604 O O . ASN A 1 193 ? 0.406 1.534 -22.465 1.00 84.44 193 ASN A O 1
ATOM 1608 N N . TRP A 1 194 ? 1.779 1.470 -20.689 1.00 86.50 194 TRP A N 1
ATOM 1609 C CA . TRP A 1 194 ? 0.740 1.779 -19.709 1.00 86.50 194 TRP A CA 1
ATOM 1610 C C . TRP A 1 194 ? 0.348 3.256 -19.786 1.00 86.50 194 TRP A C 1
ATOM 1612 O O . TRP A 1 194 ? -0.816 3.602 -19.605 1.00 86.50 194 TRP A O 1
ATOM 1622 N N . ASP A 1 195 ? 1.310 4.127 -20.097 1.00 84.44 195 ASP A N 1
ATOM 1623 C CA . ASP A 1 195 ? 1.085 5.556 -20.211 1.00 84.44 195 ASP A CA 1
ATOM 1624 C C . ASP A 1 195 ? 0.172 5.933 -21.375 1.00 84.44 195 ASP A C 1
ATOM 1626 O O . ASP A 1 195 ? -0.727 6.762 -21.190 1.00 84.44 195 ASP A O 1
ATOM 1630 N N . ASP A 1 196 ? 0.383 5.272 -22.510 1.00 88.38 196 ASP A N 1
ATOM 1631 C CA . ASP A 1 196 ? -0.365 5.434 -23.752 1.00 88.38 196 ASP A CA 1
ATOM 1632 C C . ASP A 1 196 ? -1.730 4.708 -23.717 1.00 88.38 196 ASP A C 1
ATOM 1634 O O . ASP A 1 196 ? -2.641 5.051 -24.478 1.00 88.38 196 ASP A O 1
ATOM 1638 N N . ASP A 1 197 ? -1.922 3.740 -22.810 1.00 88.00 197 ASP A N 1
ATOM 1639 C CA . ASP A 1 197 ? -3.179 3.000 -22.645 1.00 88.00 197 ASP A CA 1
ATOM 1640 C C . ASP A 1 197 ? -4.190 3.744 -21.754 1.00 88.00 197 ASP A C 1
ATOM 1642 O O . ASP A 1 197 ? -4.419 3.430 -20.582 1.00 88.00 197 ASP A O 1
ATOM 1646 N N . LEU A 1 198 ? -4.854 4.742 -22.341 1.00 88.31 198 LEU A N 1
ATOM 1647 C CA . LEU A 1 198 ? -5.899 5.511 -21.657 1.00 88.31 198 LEU A CA 1
ATOM 1648 C C . LEU A 1 198 ? -7.051 4.630 -21.151 1.00 88.31 198 LEU A C 1
ATOM 1650 O O . LEU A 1 198 ? -7.569 4.868 -20.060 1.00 88.31 198 LEU A O 1
ATOM 1654 N N . MET A 1 199 ? -7.460 3.618 -21.922 1.00 87.69 199 MET A N 1
ATOM 1655 C CA . MET A 1 199 ? -8.563 2.735 -21.530 1.00 87.69 199 MET A CA 1
ATOM 1656 C C . MET A 1 199 ? -8.162 1.842 -20.356 1.00 87.69 199 MET A C 1
ATOM 1658 O O . MET A 1 199 ? -8.935 1.715 -19.404 1.00 87.69 199 MET A O 1
ATOM 1662 N N . GLY A 1 200 ? -6.948 1.290 -20.380 1.00 86.44 200 GLY A N 1
ATOM 1663 C CA . GLY A 1 200 ? -6.365 0.555 -19.262 1.00 86.44 200 GLY A CA 1
ATOM 1664 C C . GLY A 1 200 ? -6.251 1.412 -18.007 1.00 86.44 200 GLY A C 1
ATOM 1665 O O . GLY A 1 200 ? -6.653 0.969 -16.933 1.00 86.44 200 GLY A O 1
ATOM 1666 N N . LYS A 1 201 ? -5.824 2.676 -18.132 1.00 89.06 201 LYS A N 1
ATOM 1667 C CA . LYS A 1 201 ? -5.791 3.634 -17.014 1.00 89.06 201 LYS A CA 1
ATOM 1668 C C . LYS A 1 201 ? -7.176 3.903 -16.428 1.00 89.06 201 LYS A C 1
ATOM 1670 O O . LYS A 1 201 ? -7.341 3.822 -15.213 1.00 89.06 201 LYS A O 1
ATOM 1675 N N . PHE A 1 202 ? -8.192 4.169 -17.251 1.00 88.75 202 PHE A N 1
ATOM 1676 C CA . PHE A 1 202 ? -9.565 4.335 -16.753 1.00 88.75 202 PHE A CA 1
ATOM 1677 C C . PHE A 1 202 ? -10.096 3.060 -16.087 1.00 88.75 202 PHE A C 1
ATOM 1679 O O . PHE A 1 202 ? -10.731 3.131 -15.032 1.00 88.75 202 PHE A O 1
ATOM 1686 N N . GLY A 1 203 ? -9.812 1.894 -16.674 1.00 88.75 203 GLY A N 1
ATOM 1687 C CA . GLY A 1 203 ? -10.128 0.594 -16.089 1.00 88.75 203 GLY A CA 1
ATOM 1688 C C . GLY A 1 203 ? -9.469 0.405 -14.723 1.00 88.75 203 GLY A C 1
ATOM 1689 O O . GLY A 1 203 ? -10.139 0.012 -13.770 1.00 88.75 203 GLY A O 1
ATOM 1690 N N . PHE A 1 204 ? -8.193 0.767 -14.601 1.00 90.75 204 PHE A N 1
ATOM 1691 C CA . PHE A 1 204 ? -7.438 0.717 -13.354 1.00 90.75 204 PHE A CA 1
ATOM 1692 C C . PHE A 1 204 ? -8.001 1.663 -12.291 1.00 90.75 204 PHE A C 1
ATOM 1694 O O . PHE A 1 204 ? -8.198 1.236 -11.159 1.00 90.75 204 PHE A O 1
ATOM 1701 N N . ILE A 1 205 ? -8.329 2.910 -12.639 1.00 92.88 205 ILE A N 1
ATOM 1702 C CA . ILE A 1 205 ? -8.915 3.881 -11.698 1.00 92.88 205 ILE A CA 1
ATOM 1703 C C . ILE A 1 205 ? -10.237 3.349 -11.127 1.00 92.88 205 ILE A C 1
ATOM 1705 O O . ILE A 1 205 ? -10.438 3.341 -9.910 1.00 92.88 205 ILE A O 1
ATOM 1709 N N . ASN A 1 206 ? -11.123 2.845 -11.990 1.00 89.81 206 ASN A N 1
ATOM 1710 C CA . ASN A 1 206 ? -12.389 2.249 -11.558 1.00 89.81 206 ASN A CA 1
ATOM 1711 C C . ASN A 1 206 ? -12.165 0.974 -10.729 1.00 89.81 206 ASN A C 1
ATOM 1713 O O . ASN A 1 206 ? -12.810 0.772 -9.698 1.00 89.81 206 ASN A O 1
ATOM 1717 N N . GLY A 1 207 ? -11.225 0.129 -11.157 1.00 92.12 207 GLY A N 1
ATOM 1718 C CA . GLY A 1 207 ? -10.822 -1.075 -10.440 1.00 92.12 207 GLY A CA 1
ATOM 1719 C C . GLY A 1 207 ? -10.265 -0.766 -9.052 1.00 92.12 207 GLY A C 1
ATOM 1720 O O . GLY A 1 207 ? -10.596 -1.464 -8.098 1.00 92.12 207 GLY A O 1
ATOM 1721 N N . PHE A 1 208 ? -9.496 0.315 -8.910 1.00 95.00 208 PHE A N 1
ATOM 1722 C CA . PHE A 1 208 ? -8.955 0.771 -7.637 1.00 95.00 208 PHE A CA 1
ATOM 1723 C C . PHE A 1 208 ? -10.054 1.271 -6.696 1.00 95.00 208 PHE A C 1
ATOM 1725 O O . PHE A 1 208 ? -10.074 0.889 -5.530 1.00 95.00 208 PHE A O 1
ATOM 1732 N N . ALA A 1 209 ? -11.016 2.054 -7.193 1.00 94.06 209 ALA A N 1
ATOM 1733 C CA . ALA A 1 209 ? -12.163 2.472 -6.386 1.00 94.06 209 ALA A CA 1
ATOM 1734 C C . ALA A 1 209 ? -12.956 1.260 -5.859 1.00 94.06 209 ALA A C 1
ATOM 1736 O O . ALA A 1 209 ? -13.288 1.193 -4.674 1.00 94.06 209 ALA A O 1
ATOM 1737 N N . ASN A 1 210 ? -13.189 0.260 -6.716 1.00 95.00 210 ASN A N 1
ATOM 1738 C CA . ASN A 1 210 ? -13.828 -0.993 -6.316 1.00 95.00 210 ASN A CA 1
ATOM 1739 C C . ASN A 1 210 ? -12.971 -1.792 -5.319 1.00 95.00 210 ASN A C 1
ATOM 1741 O O . ASN A 1 210 ? -13.495 -2.321 -4.343 1.00 95.00 210 ASN A O 1
ATOM 1745 N N . PHE A 1 211 ? -11.654 -1.849 -5.522 1.00 96.12 211 PHE A N 1
ATOM 1746 C CA . PHE A 1 211 ? -10.718 -2.469 -4.587 1.00 96.12 211 PHE A CA 1
ATOM 1747 C C . PHE A 1 211 ? -10.823 -1.829 -3.196 1.00 96.12 211 PHE A C 1
ATOM 1749 O O . PHE A 1 211 ? -11.032 -2.542 -2.217 1.00 96.12 211 PHE A O 1
ATOM 1756 N N . ILE A 1 212 ? -10.774 -0.497 -3.102 1.00 96.94 212 ILE A N 1
ATOM 1757 C CA . ILE A 1 212 ? -10.921 0.235 -1.836 1.00 96.94 212 ILE A CA 1
ATOM 1758 C C . ILE A 1 212 ? -12.267 -0.071 -1.167 1.00 96.94 212 ILE A C 1
ATOM 1760 O O . ILE A 1 212 ? -12.308 -0.323 0.040 1.00 96.94 212 ILE A O 1
ATOM 1764 N N . GLN A 1 213 ? -13.356 -0.127 -1.939 1.00 95.75 213 GLN A N 1
ATOM 1765 C CA . GLN A 1 213 ? -14.673 -0.496 -1.419 1.00 95.75 213 GLN A CA 1
ATOM 1766 C C . GLN A 1 213 ? -14.704 -1.935 -0.876 1.00 95.75 213 GLN A C 1
ATOM 1768 O O . GLN A 1 213 ? -15.221 -2.167 0.215 1.00 95.75 213 GLN A O 1
ATOM 1773 N N . ILE A 1 214 ? -14.094 -2.897 -1.575 1.00 96.19 214 ILE A N 1
ATOM 1774 C CA . ILE A 1 214 ? -13.990 -4.288 -1.110 1.00 96.19 214 ILE A CA 1
ATOM 1775 C C . ILE A 1 214 ? -13.221 -4.366 0.214 1.00 96.19 214 ILE A C 1
ATOM 1777 O O . ILE A 1 214 ? -13.658 -5.062 1.133 1.00 96.19 214 ILE A O 1
ATOM 1781 N N . GLN A 1 215 ? -12.108 -3.637 0.352 1.00 96.69 215 GLN A N 1
ATOM 1782 C CA . GLN A 1 215 ? -11.342 -3.621 1.604 1.00 96.69 215 GLN A CA 1
ATOM 1783 C C . GLN A 1 215 ? -12.132 -2.973 2.746 1.00 96.69 215 GLN A C 1
ATOM 1785 O O . GLN A 1 215 ? -12.106 -3.477 3.874 1.00 96.69 215 GLN A O 1
ATOM 1790 N N . LYS A 1 216 ? -12.892 -1.907 2.460 1.00 95.94 216 LYS A N 1
ATOM 1791 C CA . LYS A 1 216 ? -13.829 -1.289 3.410 1.00 95.94 216 LYS A CA 1
ATOM 1792 C C . LYS A 1 216 ? -14.865 -2.311 3.897 1.00 95.94 216 LYS A C 1
ATOM 1794 O O . LYS A 1 216 ? -15.014 -2.504 5.104 1.00 95.94 216 LYS A O 1
ATOM 1799 N N . ASP A 1 217 ? -15.524 -3.017 2.983 1.00 95.12 217 ASP A N 1
ATOM 1800 C CA . ASP A 1 217 ? -16.573 -3.988 3.318 1.00 95.12 217 ASP A CA 1
ATOM 1801 C C . ASP A 1 217 ? -16.022 -5.199 4.078 1.00 95.12 217 ASP A C 1
ATOM 1803 O O . ASP A 1 217 ? -16.624 -5.671 5.045 1.00 95.12 217 ASP A O 1
ATOM 1807 N N . ASN A 1 218 ? -14.857 -5.704 3.671 1.00 94.50 218 ASN A N 1
ATOM 1808 C CA . ASN A 1 218 ? -14.183 -6.794 4.369 1.00 94.50 218 ASN A CA 1
ATOM 1809 C C . ASN A 1 218 ? -13.747 -6.375 5.775 1.00 94.50 218 ASN A C 1
ATOM 1811 O O . ASN A 1 218 ? -13.844 -7.178 6.698 1.00 94.50 218 ASN A O 1
ATOM 1815 N N . SER A 1 219 ? -13.339 -5.118 5.962 1.00 94.25 219 SER A N 1
ATOM 1816 C CA . SER A 1 219 ? -12.970 -4.591 7.279 1.00 94.25 219 SER A CA 1
ATOM 1817 C C . SER A 1 219 ? -14.143 -4.611 8.248 1.00 94.25 219 SER A C 1
ATOM 1819 O O . SER A 1 219 ? -13.980 -5.026 9.391 1.00 94.25 219 SER A O 1
ATOM 1821 N N . ILE A 1 220 ? -15.339 -4.241 7.783 1.00 93.38 220 ILE A N 1
ATOM 1822 C CA . ILE A 1 220 ? -16.558 -4.296 8.600 1.00 93.38 220 ILE A CA 1
ATOM 1823 C C . ILE A 1 220 ? -16.887 -5.740 9.002 1.00 93.38 220 ILE A C 1
ATOM 1825 O O . ILE A 1 220 ? -17.255 -5.985 10.146 1.00 93.38 220 ILE A O 1
ATOM 1829 N N . LYS A 1 221 ? -16.720 -6.707 8.090 1.00 92.31 221 LYS A N 1
ATOM 1830 C CA . LYS A 1 221 ? -16.987 -8.135 8.359 1.00 92.31 221 LYS A CA 1
ATOM 1831 C C . LYS A 1 221 ? -16.020 -8.771 9.366 1.00 92.31 221 LYS A C 1
ATOM 1833 O O . LYS A 1 221 ? -16.303 -9.865 9.842 1.00 92.31 221 LYS A O 1
ATOM 1838 N N . MET A 1 222 ? -14.882 -8.131 9.633 1.00 87.00 222 MET A N 1
ATOM 1839 C CA . MET A 1 222 ? -13.831 -8.631 10.529 1.00 87.00 222 MET A CA 1
ATOM 1840 C C . MET A 1 222 ? -13.898 -8.049 11.951 1.00 87.00 222 MET A C 1
ATOM 1842 O O . MET A 1 222 ? -13.013 -8.350 12.757 1.00 87.00 222 MET A O 1
ATOM 1846 N N . LEU A 1 223 ? -14.890 -7.200 12.245 1.00 85.25 223 LEU A N 1
ATOM 1847 C CA . LEU A 1 223 ? -15.196 -6.714 13.597 1.00 85.25 223 LEU A CA 1
ATOM 1848 C C . LEU A 1 223 ? -15.966 -7.757 14.413 1.00 85.25 223 LEU A C 1
ATOM 1850 O O . LEU A 1 223 ? -15.716 -7.807 15.639 1.00 85.25 223 LEU A O 1
#

Secondary structure (DSSP, 8-state):
-------S-TTTSSSSSSTTTTSS--S---HHHHHHHHHHHHHHHHHHHHHHH--STTHHHHHIIIIIHHHHHHHHHHS--TTS--SSTTGGG-SS--HHHHHHHHHHHHHHHHHHHHHH-HHHHHHHT--HHHHHHHHHHHS-SS-HHHHHHHHHHHHTTT--TTTHHHHHHHHHHHHH---HHHHHHHHHHHHH-HHHHHHHHHHHHHHHHHHHHHHHHT-

pLDDT: mean 84.55, std 19.31, range [23.72, 98.5]

Radius of gyration: 18.51 Å; chains: 1; bounding box: 47×51×45 Å